Protein AF-A0A0N1LKU2-F1 (afdb_monomer_lite)

pLDDT: mean 70.49, std 21.86, range [31.08, 98.19]

Foldseek 3Di:
DDDDDDDDDDDDPDPDPPPDQPPVNVVVVVVLVVVLVVLVVVLVVLVVVLVVLVVVVVVVVVVVVVPPPVVVVVVPDDPPVVVNVVSVVVSVVSVVVSVLSVLLSVLSVLLSVLVVVVVVLVVVVVVLVVVLVVCVPDDPVVVVVSVVVVVVSVVVVVVSVVVNVVSVVVNVVSVVVVVVVVVVVVVVVVVVVVVVVVVVVVVVVVVVVVVVVVVVVVVVVVVVVVVVVVVVVVVVVVVVVVVVVVVVVVVVVVVVVVVVVVVVVVVVVVVVVVVVVVVVVVVVVVVVVVVVVVVVVVVVVVVVVVVVVVVVVVVVVVVCVVVVVVVVVVVVVVVPPD

Secondary structure (DSSP, 8-state):
----------------------HHHHHHHHHHHHHHHHHHHHHHHHHHHHHHHHHHHHHHHHHHHTS-HHHHTTS--STTHHHHHHHHHHHHHHHHHHHHHHHHHHHHHHHHHHHHHHHHHHHHHHHHHHHHH-GGG--HHHHHHHHHHHHHHHHHHHHHHHHHHHHHHHHHHHHHHHHHHHHHHHHHHHHHHHHHHHHHHHHHHHHHHHHHHHHHHHHHHHHHHHHHHHHHHHHHHHHHHHHHHHHHHHHHHHHHHHHHHHHHHHHHHHHHHHHHHHHHHHHHHHHHHHHHHHHHHHHHHHHHHHHHHHHHHHHHHHHHHHHHHHHHHHHHHHTS--

Sequence (338 aa):
MSMHAKPAGLPVLLPRANGILTAVDQKQIRDFADELEEAVRAIEQAARTSSDVYAEAESLADALDNRSWWSQMTAGLSGGTDKELAIMVKGLGASQGVILKVVRLILKVMTQKNRVLQGFNEALVNKIAMVAADTRTLDDNQKAVVRNFLAQLQQQVFDQIQQQDMVDSHELRLIDHEAWREEKQSHDDLVSTQLVTLDEGRQQVIGQLKALNNHMQALADQLDHLAQRQTTYAERNAELEQQSRAAMDRLDEIDRRNRALIDRAEEAEAGLNKCASQISDLEHTHVEQKALIFGLEKRLAVIENIDKSNRRMHVMLFRYAPGWLAILLVFAAFYLSL

Radius of gyration: 85.39 Å; chains: 1; bounding box: 162×87×250 Å

Structu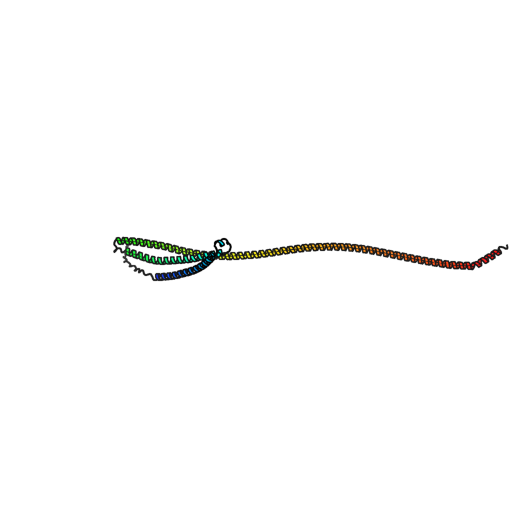re (mmCIF, N/CA/C/O backbone):
data_AF-A0A0N1LKU2-F1
#
_entry.id   AF-A0A0N1LKU2-F1
#
loop_
_atom_site.group_PDB
_atom_site.id
_atom_site.type_symbol
_atom_site.label_atom_id
_atom_site.label_alt_id
_atom_site.label_comp_id
_atom_site.label_asym_id
_atom_site.label_entity_id
_atom_site.label_seq_id
_atom_site.pdbx_PDB_ins_code
_atom_site.Cartn_x
_atom_site.Cartn_y
_atom_site.Cartn_z
_atom_site.occupancy
_atom_site.B_iso_or_equiv
_atom_site.auth_seq_id
_atom_site.auth_comp_id
_atom_site.auth_asym_id
_atom_site.auth_atom_id
_atom_site.pdbx_PDB_model_num
ATOM 1 N N . MET A 1 1 ? -59.030 -57.059 79.075 1.00 36.28 1 MET A N 1
ATOM 2 C CA . MET A 1 1 ? -57.583 -57.381 79.068 1.00 36.28 1 MET A CA 1
ATOM 3 C C . MET A 1 1 ? -56.934 -56.358 78.146 1.00 36.28 1 MET A C 1
ATOM 5 O O . MET A 1 1 ? -57.370 -56.297 77.013 1.00 36.28 1 MET A O 1
ATOM 9 N N . SER A 1 2 ? -56.046 -55.437 78.509 1.00 39.34 2 SER A N 1
ATOM 10 C CA . SER A 1 2 ? -55.213 -55.161 79.688 1.00 39.34 2 SER A CA 1
ATOM 11 C C . SER A 1 2 ? -55.196 -53.624 79.841 1.00 39.34 2 SER A C 1
ATOM 13 O O . SER A 1 2 ? -55.001 -52.931 78.851 1.00 39.34 2 SER A O 1
ATOM 15 N N . MET A 1 3 ? -55.718 -53.036 80.920 1.00 41.88 3 MET A N 1
ATOM 16 C CA . MET A 1 3 ? -54.962 -52.481 82.061 1.00 41.88 3 MET A CA 1
ATOM 17 C C . MET A 1 3 ? -53.579 -51.885 81.736 1.00 41.88 3 MET A C 1
ATOM 19 O O . MET A 1 3 ? -52.649 -52.641 81.475 1.00 41.88 3 MET A O 1
ATOM 23 N N . HIS A 1 4 ? -53.464 -50.550 81.825 1.00 41.41 4 HIS A N 1
ATOM 24 C CA . HIS A 1 4 ? -52.456 -49.788 82.596 1.00 41.41 4 HIS A CA 1
ATOM 25 C C . HIS A 1 4 ? -52.674 -48.278 82.353 1.00 41.41 4 HIS A C 1
ATOM 27 O O . HIS A 1 4 ? -52.644 -47.810 81.225 1.00 41.41 4 HIS A O 1
ATOM 33 N N . ALA A 1 5 ? -53.208 -47.538 83.326 1.00 39.41 5 ALA A N 1
ATOM 34 C CA . ALA A 1 5 ? -52.510 -46.896 84.449 1.00 39.41 5 ALA A CA 1
ATOM 35 C C . ALA A 1 5 ? -51.858 -45.551 84.064 1.00 39.41 5 ALA A C 1
ATOM 37 O O . ALA A 1 5 ? -50.814 -45.477 83.428 1.00 39.41 5 ALA A O 1
ATOM 38 N N . LYS A 1 6 ? -52.531 -44.488 84.515 1.00 44.38 6 LYS A N 1
ATOM 39 C CA . LYS A 1 6 ? -52.080 -43.094 84.608 1.00 44.38 6 LYS A CA 1
ATOM 40 C C . LYS A 1 6 ? -50.792 -43.011 85.446 1.00 44.38 6 LYS A C 1
ATOM 42 O O . LYS A 1 6 ? -50.685 -43.743 86.431 1.00 44.38 6 LYS A O 1
ATOM 47 N N . PRO A 1 7 ? -49.933 -42.012 85.197 1.00 47.19 7 PRO A N 1
ATOM 48 C CA . PRO A 1 7 ? -49.448 -41.241 86.333 1.00 47.19 7 PRO A CA 1
ATOM 49 C C . PRO A 1 7 ? -49.688 -39.744 86.139 1.00 47.19 7 PRO A C 1
ATOM 51 O O . PRO A 1 7 ? -49.519 -39.175 85.063 1.00 47.19 7 PRO A O 1
ATOM 54 N N . ALA A 1 8 ? -50.131 -39.121 87.227 1.00 48.69 8 ALA A N 1
ATOM 55 C CA . ALA A 1 8 ? -50.229 -37.685 87.382 1.00 48.69 8 ALA A CA 1
ATOM 56 C C . ALA A 1 8 ? -48.815 -37.085 87.435 1.00 48.69 8 ALA A C 1
ATOM 58 O O . ALA A 1 8 ? -48.077 -37.322 88.389 1.00 48.69 8 ALA A O 1
ATOM 59 N N . GLY A 1 9 ? -48.448 -36.321 86.407 1.00 37.09 9 GLY A N 1
ATOM 60 C CA . GLY A 1 9 ? -47.296 -35.426 86.435 1.00 37.09 9 GLY A CA 1
ATOM 61 C C . GLY A 1 9 ? -47.722 -34.069 86.985 1.00 37.09 9 GLY A C 1
ATOM 62 O O . GLY A 1 9 ? -48.592 -33.412 86.418 1.00 37.09 9 GLY A O 1
ATOM 63 N N . LEU A 1 10 ? -47.130 -33.685 88.114 1.00 40.16 10 LEU A N 1
ATOM 64 C CA . LEU A 1 10 ? -47.140 -32.332 88.673 1.00 40.16 10 LEU A CA 1
ATOM 65 C C . LEU A 1 10 ? -46.700 -31.292 87.620 1.00 40.16 10 LEU A C 1
ATOM 67 O O . LEU A 1 10 ? -45.948 -31.638 86.706 1.00 40.16 10 LEU A O 1
ATOM 71 N N . PRO A 1 11 ? -47.116 -30.018 87.745 1.00 40.72 11 PRO A N 1
ATOM 72 C CA . PRO A 1 11 ? -46.684 -28.975 86.827 1.00 40.72 11 PRO A CA 1
ATOM 73 C C . PRO A 1 11 ? -45.170 -28.784 86.953 1.00 40.72 11 PRO A C 1
ATOM 75 O O . PRO A 1 11 ? -44.660 -28.379 87.998 1.00 40.72 11 PRO A O 1
ATOM 78 N N . VAL A 1 12 ? -44.449 -29.082 85.872 1.00 39.41 12 VAL A N 1
ATOM 79 C CA . VAL A 1 12 ? -43.067 -28.641 85.692 1.00 39.41 12 VAL A CA 1
ATOM 80 C C . VAL A 1 12 ? -43.109 -27.118 85.650 1.00 39.41 12 VAL A C 1
ATOM 82 O O . VAL A 1 12 ? -43.610 -26.525 84.696 1.00 39.41 12 VAL A O 1
ATOM 85 N N . LEU A 1 13 ? -42.631 -26.484 86.720 1.00 36.12 13 LEU A N 1
ATOM 86 C CA . LEU A 1 13 ? -42.317 -25.063 86.732 1.00 36.12 13 LEU A CA 1
ATOM 87 C C . LEU A 1 13 ? -41.261 -24.829 85.651 1.00 36.12 13 LEU A C 1
ATOM 89 O O . LEU A 1 13 ? -40.092 -25.172 85.825 1.00 36.12 13 LEU A O 1
ATOM 93 N N . LEU A 1 14 ? -41.701 -24.294 84.512 1.00 38.19 14 LEU A N 1
ATOM 94 C CA . LEU A 1 14 ? -40.804 -23.821 83.471 1.00 38.19 14 LEU A CA 1
ATOM 95 C C . LEU A 1 14 ? -39.852 -22.774 84.071 1.00 38.19 14 LEU A C 1
ATOM 97 O O . LEU A 1 14 ? -40.273 -21.968 84.911 1.00 38.19 14 LEU A O 1
ATOM 101 N N . PRO A 1 15 ? -38.574 -22.771 83.658 1.00 38.78 15 PRO A N 1
ATOM 102 C CA . PRO A 1 15 ? -37.606 -21.799 84.126 1.00 38.78 15 PRO A CA 1
ATOM 103 C C . PRO A 1 15 ? -38.119 -20.392 83.845 1.00 38.78 15 PRO A C 1
ATOM 105 O O . PRO A 1 15 ? -38.546 -20.071 82.738 1.00 38.78 15 PRO A O 1
ATOM 108 N N . ARG A 1 16 ? -38.058 -19.552 84.875 1.00 37.00 16 ARG A N 1
ATOM 109 C CA . ARG A 1 16 ? -38.285 -18.112 84.819 1.00 37.00 16 ARG A CA 1
ATOM 110 C C . ARG A 1 16 ? -37.407 -17.528 83.706 1.00 37.00 16 ARG A C 1
ATOM 112 O O . ARG A 1 16 ? -36.208 -17.345 83.906 1.00 37.00 16 ARG A O 1
ATOM 119 N N . ALA A 1 17 ? -37.992 -17.270 82.538 1.00 38.72 17 ALA A N 1
ATOM 120 C CA . ALA A 1 17 ? -37.340 -16.559 81.448 1.00 38.72 17 ALA A CA 1
ATOM 121 C C . ALA A 1 17 ? -37.147 -15.101 81.887 1.00 38.72 17 ALA A C 1
ATOM 123 O O . ALA A 1 17 ? -37.988 -14.230 81.670 1.00 38.72 17 ALA A O 1
ATOM 124 N N . ASN A 1 18 ? -36.055 -14.853 82.606 1.00 37.78 18 ASN A N 1
ATOM 125 C CA . ASN A 1 18 ? -35.548 -13.512 82.817 1.00 37.78 18 ASN A CA 1
ATOM 126 C C . ASN A 1 18 ? -35.116 -12.996 81.442 1.00 37.78 18 ASN A C 1
ATOM 128 O O . ASN A 1 18 ? -34.144 -13.492 80.881 1.00 37.78 18 ASN A O 1
ATOM 132 N N . GLY A 1 19 ? -35.866 -12.034 80.901 1.00 41.53 19 GLY A N 1
ATOM 133 C CA . GLY A 1 19 ? -35.542 -11.298 79.679 1.00 41.53 19 GLY A CA 1
ATOM 134 C C . GLY A 1 19 ? -34.304 -10.425 79.864 1.00 41.53 19 GLY A C 1
ATOM 135 O O . GLY A 1 19 ? -34.398 -9.204 79.936 1.00 41.53 19 GLY A O 1
ATOM 136 N N . ILE A 1 20 ? -33.149 -11.066 79.993 1.00 41.53 20 ILE A N 1
ATOM 137 C CA . ILE A 1 20 ? -31.837 -10.439 79.950 1.00 41.53 20 ILE A CA 1
ATOM 138 C C . ILE A 1 20 ? -31.276 -10.833 78.590 1.00 41.53 20 ILE A C 1
ATOM 140 O O . ILE A 1 20 ? -31.095 -12.025 78.343 1.00 41.53 20 ILE A O 1
ATOM 144 N N . LEU A 1 21 ? -31.065 -9.838 77.718 1.00 44.88 21 LEU A N 1
ATOM 145 C CA . LEU A 1 21 ? -30.295 -9.963 76.475 1.00 44.88 21 LEU A CA 1
ATOM 146 C C . LEU A 1 21 ? -29.140 -10.932 76.714 1.00 44.88 21 LEU A C 1
ATOM 148 O O . LEU A 1 21 ? -28.320 -10.714 77.611 1.00 44.88 21 LEU A O 1
ATOM 152 N N . THR A 1 22 ? -29.123 -12.039 75.982 1.00 53.31 22 THR A N 1
ATOM 153 C CA . THR A 1 22 ? -28.108 -13.062 76.203 1.00 53.31 22 THR A CA 1
ATOM 154 C C . THR A 1 22 ? -26.736 -12.477 75.853 1.00 53.31 22 THR A C 1
ATOM 156 O O . THR A 1 22 ? -26.625 -11.544 75.057 1.00 53.31 22 THR A O 1
ATOM 159 N N . ALA A 1 23 ? -25.651 -13.008 76.424 1.00 54.06 23 ALA A N 1
ATOM 160 C CA . ALA A 1 23 ? -24.295 -12.565 76.067 1.00 54.06 23 ALA A CA 1
ATOM 161 C C . ALA A 1 23 ? -24.006 -12.700 74.551 1.00 54.06 23 ALA A C 1
ATOM 163 O O . ALA A 1 23 ? -23.135 -12.015 74.017 1.00 54.06 23 ALA A O 1
ATOM 164 N N . VAL A 1 24 ? -24.768 -13.558 73.859 1.00 54.44 24 VAL A N 1
ATOM 165 C CA . VAL A 1 24 ? -24.770 -13.717 72.400 1.00 54.44 24 VAL A CA 1
ATOM 166 C C . VAL A 1 24 ? -25.388 -12.497 71.707 1.00 54.44 24 VAL A C 1
ATOM 168 O O . VAL A 1 24 ? -24.791 -11.985 70.763 1.00 54.44 24 VAL A O 1
ATOM 171 N N . ASP A 1 25 ? -26.504 -11.967 72.216 1.00 50.38 25 ASP A N 1
ATOM 172 C CA . ASP A 1 25 ? -27.163 -10.770 71.669 1.00 50.38 25 ASP A CA 1
ATOM 173 C C . ASP A 1 25 ? -26.296 -9.515 71.849 1.00 50.38 25 ASP A C 1
ATOM 175 O O . ASP A 1 25 ? -26.181 -8.695 70.943 1.00 50.38 25 ASP A O 1
ATOM 179 N N . GLN A 1 26 ? -25.609 -9.377 72.990 1.00 53.19 26 GLN A N 1
ATOM 180 C CA . GLN A 1 26 ? -24.678 -8.261 73.214 1.00 53.19 26 GLN A CA 1
ATOM 181 C C . GLN A 1 26 ? -23.472 -8.285 72.272 1.00 53.19 26 GLN A C 1
ATOM 183 O O . GLN A 1 26 ? -22.997 -7.225 71.861 1.00 53.19 26 GLN A O 1
ATOM 188 N N . LYS A 1 27 ? -22.972 -9.478 71.933 1.00 59.03 27 LYS A N 1
ATOM 189 C CA . LYS A 1 27 ? -21.881 -9.629 70.969 1.00 59.03 27 LYS A CA 1
ATOM 190 C C . LYS A 1 27 ? -22.347 -9.273 69.557 1.00 59.03 27 LYS A C 1
ATOM 192 O O . LYS A 1 27 ? -21.693 -8.482 68.898 1.00 59.03 27 LYS A O 1
ATOM 197 N N . GLN A 1 28 ? -23.519 -9.752 69.146 1.00 53.25 28 GLN A N 1
ATOM 198 C CA . GLN A 1 28 ? -24.086 -9.447 67.828 1.00 53.25 28 GLN A CA 1
ATOM 199 C C . GLN A 1 28 ? -24.439 -7.964 67.648 1.00 53.25 28 GLN A C 1
ATOM 201 O O . GLN A 1 28 ? -24.278 -7.432 66.556 1.00 53.25 28 GLN A O 1
ATOM 206 N N . ILE A 1 29 ? -24.871 -7.275 68.711 1.00 51.00 29 ILE A N 1
ATOM 207 C CA . ILE A 1 29 ? -25.096 -5.820 68.678 1.00 51.00 29 ILE A CA 1
ATOM 208 C C . ILE A 1 29 ? -23.776 -5.056 68.500 1.00 51.00 29 ILE A C 1
ATOM 210 O O . ILE A 1 29 ? -23.763 -4.041 67.807 1.00 51.00 29 ILE A O 1
ATOM 214 N N . ARG A 1 30 ? -22.668 -5.529 69.093 1.00 58.53 30 ARG A N 1
ATOM 215 C CA . ARG A 1 30 ? -21.334 -4.953 68.847 1.00 58.53 30 ARG A CA 1
ATOM 216 C C . ARG A 1 30 ? -20.851 -5.220 67.432 1.00 58.53 30 ARG A C 1
ATOM 218 O O . ARG A 1 30 ? -20.487 -4.268 66.763 1.00 58.53 30 ARG A O 1
ATOM 225 N N . ASP A 1 31 ? -20.930 -6.466 66.975 1.00 60.12 31 ASP A N 1
ATOM 226 C CA . ASP A 1 31 ? -20.514 -6.842 65.620 1.00 60.12 31 ASP A CA 1
ATOM 227 C C . ASP A 1 31 ? -21.306 -6.028 64.571 1.00 60.12 31 ASP A C 1
ATOM 229 O O . ASP A 1 31 ? -20.747 -5.523 63.603 1.00 60.12 31 ASP A O 1
ATOM 233 N N . PHE A 1 32 ? -22.601 -5.795 64.815 1.00 53.00 32 PHE A N 1
ATOM 234 C CA . PHE A 1 32 ? -23.421 -4.904 63.995 1.00 53.00 32 PHE A CA 1
ATOM 235 C C . PHE A 1 32 ? -23.001 -3.430 64.082 1.00 53.00 32 PHE A C 1
ATOM 237 O O . PHE A 1 32 ? -23.001 -2.746 63.063 1.00 53.00 32 PHE A O 1
ATOM 244 N N . ALA A 1 33 ? -22.676 -2.917 65.272 1.00 50.59 33 ALA A N 1
ATOM 245 C CA . ALA A 1 33 ? -22.211 -1.540 65.436 1.00 50.59 33 ALA A CA 1
ATOM 246 C C . ALA A 1 33 ? -20.878 -1.303 64.708 1.00 50.59 33 ALA A C 1
ATOM 248 O O . ALA A 1 33 ? -20.720 -0.265 64.067 1.00 50.59 33 ALA A O 1
ATOM 249 N N . ASP A 1 34 ? -19.981 -2.289 64.740 1.00 57.66 34 ASP A N 1
ATOM 250 C CA . ASP A 1 34 ? -18.701 -2.262 64.034 1.00 57.66 34 ASP A CA 1
ATOM 251 C C . ASP A 1 34 ? -18.917 -2.311 62.506 1.00 57.66 34 ASP A C 1
ATOM 253 O O . ASP A 1 34 ? -18.373 -1.477 61.779 1.00 57.66 34 ASP A O 1
ATOM 257 N N . GLU A 1 35 ? -19.795 -3.196 62.009 1.00 52.62 35 GLU A N 1
ATOM 258 C CA . GLU A 1 35 ? -20.200 -3.228 60.590 1.00 52.62 35 GLU A CA 1
ATOM 259 C C . GLU A 1 35 ? -20.876 -1.921 60.140 1.00 52.62 35 GLU A C 1
ATOM 261 O O . GLU A 1 35 ? -20.711 -1.487 58.996 1.00 52.62 35 GLU A O 1
ATOM 266 N N . LEU A 1 36 ? -21.656 -1.285 61.020 1.00 49.91 36 LEU A N 1
ATOM 267 C CA . LEU A 1 36 ? -22.321 -0.018 60.737 1.00 49.91 36 LEU A CA 1
ATOM 268 C C . LEU A 1 36 ? -21.309 1.123 60.638 1.00 49.91 36 LEU A C 1
ATOM 270 O O . LEU A 1 36 ? -21.404 1.945 59.730 1.00 49.91 36 LEU A O 1
ATOM 274 N N . GLU A 1 37 ? -20.340 1.173 61.551 1.00 54.97 37 GLU A N 1
ATOM 275 C CA . GLU A 1 37 ? -19.271 2.168 61.531 1.00 54.97 37 GLU A CA 1
ATOM 276 C C . GLU A 1 37 ? -18.395 2.010 60.280 1.00 54.97 37 GLU A C 1
ATOM 278 O O . GLU A 1 37 ? -18.056 3.000 59.628 1.00 54.97 37 GLU A O 1
ATOM 283 N N . GLU A 1 38 ? -18.095 0.772 59.882 1.00 59.66 38 GLU A N 1
ATOM 284 C CA . GLU A 1 38 ? -17.365 0.473 58.650 1.00 59.66 38 GLU A CA 1
ATOM 285 C C . GLU A 1 38 ? -18.164 0.862 57.398 1.00 59.66 38 GLU A C 1
ATOM 287 O O . GLU A 1 38 ? -17.633 1.518 56.498 1.00 59.66 38 GLU A O 1
ATOM 292 N N . ALA A 1 39 ? -19.461 0.555 57.355 1.00 50.59 39 ALA A N 1
ATOM 293 C CA . ALA A 1 39 ? -20.328 0.949 56.252 1.00 50.59 39 ALA A CA 1
ATOM 294 C C . ALA A 1 39 ? -20.521 2.473 56.169 1.00 50.59 39 ALA A C 1
ATOM 296 O O . ALA A 1 39 ? -20.519 3.025 55.069 1.00 50.59 39 ALA A O 1
ATOM 297 N N . VAL A 1 40 ? -20.630 3.173 57.304 1.00 51.06 40 VAL A N 1
ATOM 298 C CA . VAL A 1 40 ? -20.680 4.643 57.359 1.00 51.06 40 VAL A CA 1
ATOM 299 C C . VAL A 1 40 ? -19.361 5.246 56.881 1.00 51.06 40 VAL A C 1
ATOM 301 O O . VAL A 1 40 ? -19.397 6.154 56.055 1.00 51.06 40 VAL A O 1
ATOM 304 N N . ARG A 1 41 ? -18.201 4.708 57.287 1.00 62.09 41 ARG A N 1
ATOM 305 C CA . ARG A 1 41 ? -16.894 5.132 56.747 1.00 62.09 41 ARG A CA 1
ATOM 306 C C . ARG A 1 41 ? -16.776 4.874 55.249 1.00 62.09 41 ARG A C 1
ATOM 308 O O . ARG A 1 41 ? -16.250 5.722 54.533 1.00 62.09 41 ARG A O 1
ATOM 315 N N . ALA A 1 42 ? -17.276 3.742 54.759 1.00 56.31 42 ALA A N 1
ATOM 316 C CA . ALA A 1 42 ? -17.280 3.419 53.336 1.00 56.31 42 ALA A CA 1
ATOM 317 C C . ALA A 1 42 ? -18.218 4.341 52.538 1.00 56.31 42 ALA A C 1
ATOM 319 O O . ALA A 1 42 ? -17.902 4.698 51.405 1.00 56.31 42 ALA A O 1
ATOM 320 N N . ILE A 1 43 ? -19.350 4.753 53.119 1.00 49.66 43 ILE A N 1
ATOM 321 C CA . ILE A 1 43 ? -20.254 5.759 52.545 1.00 49.66 43 ILE A CA 1
ATOM 322 C C . ILE A 1 43 ? -19.606 7.143 52.580 1.00 49.66 43 ILE A C 1
ATOM 324 O O . ILE A 1 43 ? -19.704 7.861 51.596 1.00 49.66 43 ILE A O 1
ATOM 328 N N . GLU A 1 44 ? -18.907 7.513 53.652 1.00 55.41 44 GLU A N 1
ATOM 329 C CA . GLU A 1 44 ? -18.203 8.793 53.764 1.00 55.41 44 GLU A CA 1
ATOM 330 C C . GLU A 1 44 ? -17.032 8.880 52.774 1.00 55.41 44 GLU A C 1
ATOM 332 O O . GLU A 1 44 ? -16.868 9.892 52.097 1.00 55.41 44 GLU A O 1
ATOM 337 N N . GLN A 1 45 ? -16.261 7.801 52.609 1.00 63.88 45 GLN A N 1
ATOM 338 C CA . GLN A 1 45 ? -15.238 7.696 51.565 1.00 63.88 45 GLN A CA 1
ATOM 339 C C . GLN A 1 45 ? -15.854 7.755 50.168 1.00 63.88 45 GLN A C 1
ATOM 341 O O . GLN A 1 45 ? -15.371 8.517 49.336 1.00 63.88 45 GLN A O 1
ATOM 346 N N . ALA A 1 46 ? -16.942 7.015 49.928 1.00 55.22 46 ALA A N 1
ATOM 347 C CA . ALA A 1 46 ? -17.635 7.028 48.645 1.00 55.22 46 ALA A CA 1
ATOM 348 C C . ALA A 1 46 ? -18.260 8.405 48.336 1.00 55.22 46 ALA A C 1
ATOM 350 O O . ALA A 1 46 ? -18.232 8.845 47.188 1.00 55.22 46 ALA A O 1
ATOM 351 N N . ALA A 1 47 ? -18.759 9.114 49.351 1.00 52.84 47 ALA A N 1
ATOM 352 C CA . ALA A 1 47 ? -19.295 10.467 49.252 1.00 52.84 47 ALA A CA 1
ATOM 353 C C . ALA A 1 47 ? -18.197 11.507 49.002 1.00 52.84 47 ALA A C 1
ATOM 355 O O . ALA A 1 47 ? -18.424 12.408 48.206 1.00 52.84 47 ALA A O 1
ATOM 356 N N . ARG A 1 48 ? -17.004 11.358 49.596 1.00 62.88 48 ARG A N 1
ATOM 357 C CA . ARG A 1 48 ? -15.830 12.195 49.285 1.00 62.88 48 ARG A CA 1
ATOM 358 C C . ARG A 1 48 ? -15.346 11.974 47.852 1.00 62.88 48 ARG A C 1
ATOM 360 O O . ARG A 1 48 ? -15.209 12.931 47.106 1.00 62.88 48 ARG A O 1
ATOM 367 N N . THR A 1 49 ? -15.222 10.721 47.404 1.00 60.66 49 THR A N 1
ATOM 368 C CA . THR A 1 49 ? -14.924 10.443 45.986 1.00 60.66 49 THR A CA 1
ATOM 369 C C . THR A 1 49 ? -16.028 10.934 45.052 1.00 60.66 49 THR A C 1
ATOM 371 O O . THR A 1 49 ? -15.741 11.360 43.941 1.00 60.66 49 THR A O 1
ATOM 374 N N . SER A 1 50 ? -17.292 10.912 45.485 1.00 53.66 50 SER A N 1
ATOM 375 C CA . SER A 1 50 ? -18.395 11.479 44.711 1.00 53.66 50 SER A CA 1
ATOM 376 C C . SER A 1 50 ? -18.352 13.007 44.702 1.00 53.66 50 SER A C 1
ATOM 378 O O . SER A 1 50 ? -18.651 13.576 43.663 1.00 53.66 50 SER A O 1
ATOM 380 N N . SER A 1 51 ? -17.983 13.679 45.801 1.00 55.06 51 SER A N 1
ATOM 381 C CA . SER A 1 51 ? -17.847 15.141 45.851 1.00 55.06 51 SER A CA 1
ATOM 382 C C . SER A 1 51 ? -16.668 15.628 45.027 1.00 55.06 51 SER A C 1
ATOM 384 O O . SER A 1 51 ? -16.783 16.664 44.391 1.00 55.06 51 SER A O 1
ATOM 386 N N . ASP A 1 52 ? -15.575 14.868 44.981 1.00 61.16 52 ASP A N 1
ATOM 387 C CA . ASP A 1 52 ? -14.436 15.158 44.108 1.00 61.16 52 ASP A CA 1
ATOM 388 C C . ASP A 1 52 ? -14.849 15.036 42.631 1.00 61.16 52 ASP A C 1
ATOM 390 O O . ASP A 1 52 ? -14.536 15.911 41.828 1.00 61.16 52 ASP A O 1
ATOM 394 N N . VAL A 1 53 ? -15.655 14.021 42.287 1.00 52.91 53 VAL A N 1
ATOM 395 C CA . VAL A 1 53 ? -16.256 13.863 40.947 1.00 52.91 53 VAL A CA 1
ATOM 396 C C . VAL A 1 53 ? -17.294 14.955 40.646 1.00 52.91 53 VAL A C 1
ATOM 398 O O . VAL A 1 53 ? -17.392 15.394 39.503 1.00 52.91 53 VAL A O 1
ATOM 401 N N . TYR A 1 54 ? -18.051 15.431 41.641 1.00 50.56 54 TYR A N 1
ATOM 402 C CA . TYR A 1 54 ? -18.975 16.560 41.485 1.00 50.56 54 TYR A CA 1
ATOM 403 C C . TYR A 1 54 ? -18.243 17.896 41.353 1.00 50.56 54 TYR A C 1
ATOM 405 O O . TYR A 1 54 ? -18.673 18.699 40.543 1.00 50.56 54 TYR A O 1
ATOM 413 N N . ALA A 1 55 ? -17.135 18.123 42.059 1.00 56.78 55 ALA A N 1
ATOM 414 C CA . ALA A 1 55 ? -16.297 19.311 41.897 1.00 56.78 55 ALA A CA 1
ATOM 415 C C . ALA A 1 55 ? -15.609 19.321 40.522 1.00 56.78 55 ALA A C 1
ATOM 417 O O . ALA A 1 55 ? -15.501 20.362 39.877 1.00 56.78 55 ALA A O 1
ATOM 418 N N . GLU A 1 56 ? -15.204 18.149 40.028 1.00 52.34 56 GLU A N 1
ATOM 419 C CA . GLU A 1 56 ? -14.690 17.979 38.669 1.00 52.34 56 GLU A CA 1
ATOM 420 C C . GLU A 1 56 ? -15.802 18.223 37.626 1.00 52.34 56 GLU A C 1
ATOM 422 O O . GLU A 1 56 ? -15.584 18.944 36.652 1.00 52.34 56 GLU A O 1
ATOM 427 N N . ALA A 1 57 ? -17.025 17.738 37.872 1.00 44.97 57 ALA A N 1
ATOM 428 C CA . ALA A 1 57 ? -18.199 17.988 37.032 1.00 44.97 57 ALA A CA 1
ATOM 429 C C . ALA A 1 57 ? -18.715 19.438 37.095 1.00 44.97 57 ALA A C 1
ATOM 431 O O . ALA A 1 57 ? -19.186 19.939 36.083 1.00 44.97 57 ALA A O 1
ATOM 432 N N . GLU A 1 58 ? -18.606 20.120 38.236 1.00 46.22 58 GLU A N 1
ATOM 433 C CA . GLU A 1 58 ? -18.964 21.530 38.438 1.00 46.22 58 GLU A CA 1
ATOM 434 C C . GLU A 1 58 ? -17.924 22.438 37.775 1.00 46.22 58 GLU A C 1
ATOM 436 O O . GLU A 1 58 ? -18.294 23.369 37.073 1.00 46.22 58 GLU A O 1
ATOM 441 N N . SER A 1 59 ? -16.633 22.088 37.837 1.00 52.72 59 SER A N 1
ATOM 442 C CA . SER A 1 59 ? -15.589 22.776 37.063 1.00 52.72 59 SER A CA 1
ATOM 443 C C . SER A 1 59 ? -15.766 22.613 35.545 1.00 52.72 59 SER A C 1
ATOM 445 O O . SER A 1 59 ? -15.462 23.528 34.777 1.00 52.72 59 SER A O 1
ATOM 447 N N . LEU A 1 60 ? -16.306 21.470 35.102 1.00 45.72 60 LEU A N 1
ATOM 448 C CA . LEU A 1 60 ? -16.719 21.250 33.715 1.00 45.72 60 LEU A CA 1
ATOM 449 C C . LEU A 1 60 ? -18.023 21.984 33.382 1.00 45.72 60 LEU A C 1
ATOM 451 O O . LEU A 1 60 ? -18.140 22.515 32.283 1.00 45.72 60 LEU A O 1
ATOM 455 N N . ALA A 1 61 ? -18.979 22.043 34.311 1.00 41.69 61 ALA A N 1
ATOM 456 C CA . ALA A 1 61 ? -20.233 22.770 34.155 1.00 41.69 61 ALA A CA 1
ATOM 457 C C . ALA A 1 61 ? -19.990 24.281 34.061 1.00 41.69 61 ALA A C 1
ATOM 459 O O . ALA A 1 61 ? -20.543 24.900 33.167 1.00 41.69 61 ALA A O 1
ATOM 460 N N . ASP A 1 62 ? -19.090 24.855 34.861 1.00 46.91 62 ASP A N 1
ATOM 461 C CA . ASP A 1 62 ? -18.659 26.258 34.776 1.00 46.91 62 ASP A CA 1
ATOM 462 C C . ASP A 1 62 ? -17.873 26.551 33.483 1.00 46.91 62 ASP A C 1
ATOM 464 O O . ASP A 1 62 ? -17.946 27.649 32.913 1.00 46.91 62 ASP A O 1
ATOM 468 N N . ALA A 1 63 ? -17.127 25.564 32.972 1.00 47.84 63 ALA A N 1
ATOM 469 C CA . ALA A 1 63 ? -16.473 25.646 31.665 1.00 47.84 63 ALA A CA 1
ATOM 470 C C . ALA A 1 63 ? -17.472 25.533 30.491 1.00 47.84 63 ALA A C 1
ATOM 472 O O . ALA A 1 63 ? -17.230 26.104 29.422 1.00 47.84 63 ALA A O 1
ATOM 473 N N . LEU A 1 64 ? -18.593 24.831 30.695 1.00 40.41 64 LEU A N 1
ATOM 474 C CA . LEU A 1 64 ? -19.715 24.696 29.761 1.00 40.41 64 LEU A CA 1
ATOM 475 C C . LEU A 1 64 ? -20.671 25.900 29.822 1.00 40.41 64 LEU A C 1
ATOM 477 O O . LEU A 1 64 ? -21.136 26.342 28.779 1.00 40.41 64 LEU A O 1
ATOM 481 N N . ASP A 1 65 ? -20.906 26.493 30.991 1.00 40.59 65 ASP A N 1
ATOM 482 C CA . ASP A 1 65 ? -21.790 27.653 31.182 1.00 40.59 65 ASP A CA 1
ATOM 483 C C . ASP A 1 65 ? -21.165 28.932 30.590 1.00 40.59 65 ASP A C 1
ATOM 485 O O . ASP A 1 65 ? -21.844 29.775 30.002 1.00 40.59 65 ASP A O 1
ATOM 489 N N . ASN A 1 66 ? -19.828 29.007 30.574 1.00 46.22 66 ASN A N 1
ATOM 490 C CA . ASN A 1 66 ? -19.074 30.015 29.818 1.00 46.22 66 ASN A CA 1
ATOM 491 C C . ASN A 1 66 ? -19.082 29.806 28.288 1.00 46.22 66 ASN A C 1
ATOM 493 O O . ASN A 1 66 ? -18.481 30.594 27.548 1.00 46.22 66 ASN A O 1
ATOM 497 N N . ARG A 1 67 ? -19.757 28.772 27.771 1.00 44.53 67 ARG A N 1
ATOM 498 C CA . ARG A 1 67 ? -19.904 28.515 26.333 1.00 44.53 67 ARG A CA 1
ATOM 499 C C . ARG A 1 67 ? -21.362 28.260 25.984 1.00 44.53 67 ARG A C 1
ATOM 501 O O . ARG A 1 67 ? -21.870 27.160 26.126 1.00 44.53 67 ARG A O 1
ATOM 508 N N . SER A 1 68 ? -22.005 29.290 25.427 1.00 40.31 68 SER A N 1
ATOM 509 C CA . SER A 1 68 ? -23.390 29.256 24.943 1.00 40.31 68 SER A CA 1
ATOM 510 C C . SER A 1 68 ? -23.733 27.923 24.252 1.00 40.31 68 SER A C 1
ATOM 512 O O . SER A 1 68 ? -23.276 27.651 23.135 1.00 40.31 68 SER A O 1
ATOM 514 N N . TRP A 1 69 ? -24.541 27.120 24.956 1.00 39.81 69 TRP A N 1
ATOM 515 C CA . TRP A 1 69 ? -25.055 25.782 24.621 1.00 39.81 69 TRP A CA 1
ATOM 516 C C . TRP A 1 69 ? -25.579 25.664 23.179 1.00 39.81 69 TRP A C 1
ATOM 518 O O . TRP A 1 69 ? -25.389 24.651 22.502 1.00 39.81 69 TRP A O 1
ATOM 528 N N . TRP A 1 70 ? -26.143 26.749 22.647 1.00 41.56 70 TRP A N 1
ATOM 529 C CA . TRP A 1 70 ? -26.648 26.810 21.277 1.00 41.56 70 TRP A CA 1
ATOM 530 C C . TRP A 1 70 ? -25.553 26.884 20.199 1.00 41.56 70 TRP A C 1
ATOM 532 O O . TRP A 1 70 ? -25.784 26.453 19.069 1.00 41.56 70 TRP A O 1
ATOM 542 N N . SER A 1 71 ? -24.347 27.368 20.522 1.00 42.59 71 SER A N 1
ATOM 543 C CA . SER A 1 71 ? -23.239 27.426 19.553 1.00 42.59 71 SER A CA 1
ATOM 544 C C . SER A 1 71 ? -22.523 26.079 19.371 1.00 42.59 71 SER A C 1
ATOM 546 O O . SER A 1 71 ? -21.866 25.873 18.356 1.00 42.59 71 SER A O 1
ATOM 548 N N . GLN A 1 72 ? -22.703 25.126 20.298 1.00 43.34 72 GLN A N 1
ATOM 549 C CA . GLN A 1 72 ? -22.103 23.787 20.215 1.00 43.34 72 GLN A CA 1
ATOM 550 C C . GLN A 1 72 ? -23.013 22.721 19.597 1.00 43.34 72 GLN A C 1
ATOM 552 O O . GLN A 1 72 ? -22.498 21.819 18.941 1.00 43.34 72 GLN A O 1
ATOM 557 N N . MET A 1 73 ? -24.345 22.838 19.682 1.00 37.56 73 MET A N 1
ATOM 558 C CA . MET A 1 73 ? -25.229 21.911 18.948 1.00 37.56 73 MET A CA 1
ATOM 559 C C . MET A 1 73 ? -25.096 22.037 17.420 1.00 37.56 73 MET A C 1
ATOM 561 O O . MET A 1 73 ? -25.415 21.097 16.697 1.00 37.56 73 MET A O 1
ATOM 565 N N . THR A 1 74 ? -24.586 23.166 16.917 1.00 39.72 74 THR A N 1
ATOM 566 C CA . THR A 1 74 ? -24.278 23.360 15.487 1.00 39.72 74 THR A CA 1
ATOM 567 C C . THR A 1 74 ? -22.819 23.057 15.129 1.00 39.72 74 THR A C 1
ATOM 569 O O . THR A 1 74 ? -22.492 22.958 13.950 1.00 39.72 74 THR A O 1
ATOM 572 N N . ALA A 1 75 ? -21.960 22.814 16.125 1.00 37.28 75 ALA A N 1
ATOM 573 C CA . ALA A 1 75 ? -20.576 22.367 15.960 1.00 37.28 75 ALA A CA 1
ATOM 574 C C . ALA A 1 75 ? -20.436 20.844 16.168 1.00 37.28 75 ALA A C 1
ATOM 576 O O . ALA A 1 75 ? -19.429 20.354 16.684 1.00 37.28 75 ALA A O 1
ATOM 577 N N . GLY A 1 76 ? -21.466 20.085 15.780 1.00 31.08 76 GLY A N 1
ATOM 578 C CA . GLY A 1 76 ? -21.431 18.629 15.763 1.00 31.08 76 GLY A CA 1
ATOM 579 C C . GLY A 1 76 ? -20.372 18.124 14.786 1.00 31.08 76 GLY A C 1
ATOM 580 O O . GLY A 1 76 ? -20.575 18.230 13.580 1.00 31.08 76 GLY A O 1
ATOM 581 N N . LEU A 1 77 ? -19.263 17.614 15.343 1.00 36.78 77 LEU A N 1
ATOM 582 C CA . LEU A 1 77 ? -18.294 16.625 14.819 1.00 36.78 77 LEU A CA 1
ATOM 583 C C . LEU A 1 77 ? -16.875 16.896 15.368 1.00 36.78 77 LEU A C 1
ATOM 585 O O . LEU A 1 77 ? -15.912 17.037 14.618 1.00 36.78 77 LEU A O 1
ATOM 589 N N . SER A 1 78 ? -16.707 16.949 16.692 1.00 39.50 78 SER A N 1
ATOM 590 C CA . SER A 1 78 ? -15.382 16.747 17.298 1.00 39.50 78 SER A CA 1
ATOM 591 C C . SER A 1 78 ? -15.532 15.916 18.573 1.00 39.50 78 SER A C 1
ATOM 593 O O . SER A 1 78 ? -16.434 16.172 19.366 1.00 39.50 78 SER A O 1
ATOM 595 N N . GLY A 1 79 ? -14.703 14.880 18.728 1.00 37.34 79 GLY A N 1
ATOM 596 C CA . GLY A 1 79 ? -14.823 13.797 19.720 1.00 37.34 79 GLY A CA 1
ATOM 597 C C . GLY A 1 79 ? -14.615 14.171 21.197 1.00 37.34 79 GLY A C 1
ATOM 598 O O . GLY A 1 79 ? -14.001 13.403 21.929 1.00 37.34 79 GLY A O 1
ATOM 599 N N . GLY A 1 80 ? -15.095 15.336 21.643 1.00 36.16 80 GLY A N 1
ATOM 600 C CA . GLY A 1 80 ? -15.172 15.723 23.059 1.00 36.16 80 GLY A CA 1
ATOM 601 C C . GLY A 1 80 ? -16.461 15.263 23.754 1.00 36.16 80 GLY A C 1
ATOM 602 O O . GLY A 1 80 ? -16.444 14.974 24.948 1.00 36.16 80 GLY A O 1
ATOM 603 N N . THR A 1 81 ? -17.552 15.098 23.001 1.00 38.19 81 THR A N 1
ATOM 604 C CA . THR A 1 81 ? -18.887 14.759 23.530 1.00 38.19 81 THR A CA 1
ATOM 605 C C . THR A 1 81 ? -18.964 13.379 24.185 1.00 38.19 81 THR A C 1
ATOM 607 O O . THR A 1 81 ? -19.657 13.218 25.185 1.00 38.19 81 THR A O 1
ATOM 610 N N . ASP A 1 82 ? -18.209 12.392 23.698 1.00 37.00 82 ASP A N 1
ATOM 611 C CA . ASP A 1 82 ? -18.224 11.034 24.265 1.00 37.00 82 ASP A CA 1
ATOM 612 C C . ASP A 1 82 ? -17.488 10.956 25.612 1.00 37.00 82 ASP A C 1
ATOM 614 O O . ASP A 1 82 ? -17.852 10.173 26.491 1.00 37.00 82 ASP A O 1
ATOM 618 N N . LYS A 1 83 ? -16.483 11.818 25.819 1.00 43.34 83 LYS A N 1
ATOM 619 C CA . LYS A 1 83 ? -15.733 11.908 27.078 1.00 43.34 83 LYS A CA 1
ATOM 620 C C . LYS A 1 83 ? -16.578 12.545 28.184 1.00 43.34 83 LYS A C 1
ATOM 622 O O . LYS A 1 83 ? -16.539 12.094 29.325 1.00 43.34 83 LYS A O 1
ATOM 627 N N . GLU A 1 84 ? -17.371 13.554 27.837 1.00 42.81 84 GLU A N 1
ATOM 628 C CA . GLU A 1 84 ? -18.268 14.254 28.763 1.00 42.81 84 GLU A CA 1
ATOM 629 C C . GLU A 1 84 ? -19.493 13.398 29.127 1.00 42.81 84 GLU A C 1
ATOM 631 O O . GLU A 1 84 ? -19.871 13.330 30.299 1.00 42.81 84 GLU A O 1
ATOM 636 N N . LEU A 1 85 ? -20.040 12.638 28.168 1.00 38.00 85 LEU A N 1
ATOM 637 C CA . LEU A 1 85 ? -21.107 11.667 28.430 1.00 38.00 85 LEU A CA 1
ATOM 638 C C . LEU A 1 85 ? -20.626 10.531 29.351 1.00 38.00 85 LEU A C 1
ATOM 640 O O . LEU A 1 85 ? -21.329 10.150 30.286 1.00 38.00 85 LEU A O 1
ATOM 644 N N . ALA A 1 86 ? -19.405 10.026 29.139 1.00 45.25 86 ALA A N 1
ATOM 645 C CA . ALA A 1 86 ? -18.807 8.991 29.980 1.00 45.25 86 ALA A CA 1
ATOM 646 C C . ALA A 1 86 ? -18.566 9.468 31.422 1.00 45.25 86 ALA A C 1
ATOM 648 O O . ALA A 1 86 ? -18.793 8.707 32.359 1.00 45.25 86 ALA A O 1
ATOM 649 N N . ILE A 1 87 ? -18.158 10.726 31.623 1.00 43.03 87 ILE A N 1
ATOM 650 C CA . ILE A 1 87 ? -17.963 11.314 32.960 1.00 43.03 87 ILE A CA 1
ATOM 651 C C . ILE A 1 87 ? -19.307 11.519 33.670 1.00 43.03 87 ILE A C 1
ATOM 653 O O . ILE A 1 87 ? -19.423 11.209 34.855 1.00 43.03 87 ILE A O 1
ATOM 657 N N . MET A 1 88 ? -20.349 11.948 32.954 1.00 37.28 88 MET A N 1
ATOM 658 C CA . MET A 1 88 ? -21.687 12.137 33.525 1.00 37.28 88 MET A CA 1
ATOM 659 C C . MET A 1 88 ? -22.357 10.799 33.886 1.00 37.28 88 MET A C 1
ATOM 661 O O . MET A 1 88 ? -22.930 10.664 34.966 1.00 37.28 88 MET A O 1
ATOM 665 N N . VAL A 1 89 ? -22.207 9.772 33.040 1.00 43.50 89 VAL A N 1
ATOM 666 C CA . VAL A 1 89 ? -22.641 8.393 33.332 1.00 43.50 89 VAL A CA 1
ATOM 667 C C . VAL A 1 89 ? -21.831 7.789 34.484 1.00 43.50 89 VAL A C 1
ATOM 669 O O . VAL A 1 89 ? -22.399 7.113 35.340 1.00 43.50 89 VAL A O 1
ATOM 672 N N . LYS A 1 90 ? -20.529 8.083 34.574 1.00 43.53 90 LYS A N 1
ATOM 673 C CA . LYS A 1 90 ? -19.667 7.681 35.697 1.00 43.53 90 LYS A CA 1
ATOM 674 C C . LYS A 1 90 ? -20.064 8.374 37.008 1.00 43.53 90 LYS A C 1
ATOM 676 O O . LYS A 1 90 ? -20.077 7.718 38.046 1.00 43.53 90 LYS A O 1
ATOM 681 N N . GLY A 1 91 ? -20.461 9.648 36.969 1.00 41.12 91 GLY A N 1
ATOM 682 C CA . GLY A 1 91 ? -21.000 10.388 38.120 1.00 41.12 91 GLY A CA 1
ATOM 683 C C . GLY A 1 91 ? -22.374 9.877 38.579 1.00 41.12 91 GLY A C 1
ATOM 684 O O . GLY A 1 91 ? -22.616 9.696 39.775 1.00 41.12 91 GLY A O 1
ATOM 685 N N . LEU A 1 92 ? -23.256 9.534 37.636 1.00 42.81 92 LEU A N 1
ATOM 686 C CA . LEU A 1 92 ? -24.537 8.873 37.917 1.00 42.81 92 LEU A CA 1
ATOM 687 C C . LEU A 1 92 ? -24.348 7.451 38.475 1.00 42.81 92 LEU A C 1
ATOM 689 O O . LEU A 1 92 ? -25.001 7.081 39.448 1.00 42.81 92 LEU A O 1
ATOM 693 N N . GLY A 1 93 ? -23.402 6.678 37.939 1.00 46.91 93 GLY A N 1
ATOM 694 C CA . GLY A 1 93 ? -23.045 5.353 38.458 1.00 46.91 93 GLY A CA 1
ATOM 695 C C . GLY A 1 93 ? -22.434 5.399 39.865 1.00 46.91 93 GLY A C 1
ATOM 696 O O . GLY A 1 93 ? -22.762 4.562 40.709 1.00 46.91 93 GLY A O 1
ATOM 697 N N . ALA A 1 94 ? -21.608 6.410 40.156 1.00 46.34 94 ALA A N 1
ATOM 698 C CA . ALA A 1 94 ? -21.020 6.628 41.479 1.00 46.34 94 ALA A CA 1
ATOM 699 C C . ALA A 1 94 ? -22.081 6.997 42.534 1.00 46.34 94 ALA A C 1
ATOM 701 O O . ALA A 1 94 ? -22.111 6.400 43.613 1.00 46.34 94 ALA A O 1
ATOM 702 N N . SER A 1 95 ? -23.007 7.908 42.209 1.00 45.28 95 SER A N 1
ATOM 703 C CA . SER A 1 95 ? -24.111 8.283 43.109 1.00 45.28 95 SER A CA 1
ATOM 704 C C . SER A 1 95 ? -25.110 7.138 43.333 1.00 45.28 95 SER A C 1
ATOM 706 O O . SER A 1 95 ? -25.579 6.947 44.455 1.00 45.28 95 SER A O 1
ATOM 708 N N . GLN A 1 96 ? -25.364 6.294 42.325 1.00 51.06 96 GLN A N 1
ATOM 709 C CA . GLN A 1 96 ? -26.198 5.096 42.476 1.00 51.06 96 GLN A CA 1
ATOM 710 C C . GLN A 1 96 ? -25.561 4.059 43.416 1.00 51.06 96 GLN A C 1
ATOM 712 O O . GLN A 1 96 ? -26.270 3.424 44.198 1.00 51.06 96 GLN A O 1
ATOM 717 N N . GLY A 1 97 ? -24.233 3.905 43.391 1.00 52.66 97 GLY A N 1
ATOM 718 C CA . GLY A 1 97 ? -23.502 3.045 44.326 1.00 52.66 97 GLY A CA 1
ATOM 719 C C . GLY A 1 97 ? -23.601 3.521 45.778 1.00 52.66 97 GLY A C 1
ATOM 720 O O . GLY A 1 97 ? -23.819 2.711 46.680 1.00 52.66 97 GLY A O 1
ATOM 721 N N . VAL A 1 98 ? -23.508 4.835 46.007 1.00 50.06 98 VAL A N 1
ATOM 722 C CA . VAL A 1 98 ? -23.670 5.446 47.338 1.00 50.06 98 VAL A CA 1
ATOM 723 C C . VAL A 1 98 ? -25.105 5.292 47.841 1.00 50.06 98 VAL A C 1
ATOM 725 O O . VAL A 1 98 ? -25.307 4.862 48.975 1.00 50.06 98 VAL A O 1
ATOM 728 N N . ILE A 1 99 ? -26.105 5.552 46.994 1.00 50.16 99 ILE A N 1
ATOM 729 C CA . ILE A 1 99 ? -27.523 5.390 47.347 1.00 50.16 99 ILE A CA 1
ATOM 730 C C . ILE A 1 99 ? -27.835 3.927 47.687 1.00 50.16 99 ILE A C 1
ATOM 732 O O . ILE A 1 99 ? -28.491 3.671 48.693 1.00 50.16 99 ILE A O 1
ATOM 736 N N . LEU A 1 100 ? -27.320 2.956 46.922 1.00 53.03 100 LEU A N 1
ATOM 737 C CA . LEU A 1 100 ? -27.521 1.529 47.208 1.00 53.03 100 LEU A CA 1
ATOM 738 C C . LEU A 1 100 ? -26.904 1.127 48.557 1.00 53.03 100 LEU A C 1
ATOM 740 O O . LEU A 1 100 ? -27.526 0.396 49.326 1.00 53.03 100 LEU A O 1
ATOM 744 N N . LYS A 1 101 ? -25.704 1.637 48.870 1.00 50.25 101 LYS A N 1
ATOM 745 C CA . LYS A 1 101 ? -25.023 1.397 50.152 1.00 50.25 101 LYS A CA 1
ATOM 746 C C . LYS A 1 101 ? -25.773 2.024 51.327 1.00 50.25 101 LYS A C 1
ATOM 748 O O . LYS A 1 101 ? -25.941 1.364 52.347 1.00 50.25 101 LYS A O 1
ATOM 753 N N . VAL A 1 102 ? -26.274 3.251 51.175 1.00 48.28 102 VAL A N 1
ATOM 754 C CA . VAL A 1 102 ? -27.105 3.927 52.187 1.00 48.28 102 VAL A CA 1
ATOM 755 C C . VAL A 1 102 ? -28.421 3.178 52.401 1.00 48.28 102 VAL A C 1
ATOM 757 O O . VAL A 1 102 ? -28.806 2.933 53.540 1.00 48.28 102 VAL A O 1
ATOM 760 N N . VAL A 1 103 ? -29.091 2.746 51.330 1.00 47.22 103 VAL A N 1
ATOM 761 C CA . VAL A 1 103 ? -30.326 1.952 51.422 1.00 47.22 103 VAL A CA 1
ATOM 762 C C . VAL A 1 103 ? -30.065 0.605 52.096 1.00 47.22 103 VAL A C 1
ATOM 764 O O . VAL A 1 103 ? -30.823 0.221 52.980 1.00 47.22 103 VAL A O 1
ATOM 767 N N . ARG A 1 104 ? -28.972 -0.089 51.758 1.00 53.72 104 ARG A N 1
ATOM 768 C CA . ARG A 1 104 ? -28.587 -1.354 52.403 1.00 53.72 104 ARG A CA 1
ATOM 769 C C . ARG A 1 104 ? -28.251 -1.165 53.882 1.00 53.72 104 ARG A C 1
ATOM 771 O O . ARG A 1 104 ? -28.624 -2.000 54.699 1.00 53.72 104 ARG A O 1
ATOM 778 N N . LEU A 1 105 ? -27.598 -0.060 54.238 1.00 46.97 105 LEU A N 1
ATOM 779 C CA . LEU A 1 105 ? -27.344 0.299 55.631 1.00 46.97 105 LEU A CA 1
ATOM 780 C C . LEU A 1 105 ? -28.659 0.507 56.392 1.00 46.97 105 LEU A C 1
ATOM 782 O O . LEU A 1 105 ? -28.840 -0.050 57.471 1.00 46.97 105 LEU A O 1
ATOM 786 N N . ILE A 1 106 ? -29.596 1.259 55.810 1.00 47.97 106 ILE A N 1
ATOM 787 C CA . ILE A 1 106 ? -30.924 1.493 56.388 1.00 47.97 106 ILE A CA 1
ATOM 788 C C . ILE A 1 106 ? -31.693 0.174 56.534 1.00 47.97 106 ILE A C 1
ATOM 790 O O . ILE A 1 106 ? -32.263 -0.064 57.596 1.00 47.97 106 ILE A O 1
ATOM 794 N N . LEU A 1 107 ? -31.667 -0.703 55.524 1.00 46.69 107 LEU A N 1
ATOM 795 C CA . LEU A 1 107 ? -32.304 -2.022 55.580 1.00 46.69 107 LEU A CA 1
ATOM 796 C C . LEU A 1 107 ? -31.689 -2.881 56.691 1.00 46.69 107 LEU A C 1
ATOM 798 O O . LEU A 1 107 ? -32.428 -3.323 57.559 1.00 46.69 107 LEU A O 1
ATOM 802 N N . LYS A 1 108 ? -30.356 -3.002 56.778 1.00 49.75 108 LYS A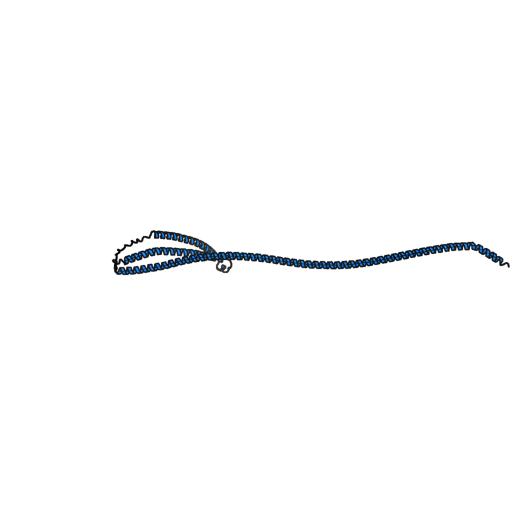 N 1
ATOM 803 C CA . LYS A 1 108 ? -29.681 -3.734 57.869 1.00 49.75 108 LYS A CA 1
ATOM 804 C C . LYS A 1 108 ? -30.032 -3.185 59.262 1.00 49.75 108 LYS A C 1
ATOM 806 O O . LYS A 1 108 ? -30.288 -3.964 60.182 1.00 49.75 108 LYS A O 1
ATOM 811 N N . VAL A 1 109 ? -30.081 -1.857 59.428 1.00 48.53 109 VAL A N 1
ATOM 812 C CA . VAL A 1 109 ? -30.525 -1.198 60.676 1.00 48.53 109 VAL A CA 1
ATOM 813 C C . VAL A 1 109 ? -31.974 -1.535 60.994 1.00 48.53 109 VAL A C 1
ATOM 815 O O . VAL A 1 109 ? -32.296 -1.838 62.144 1.00 48.53 109 VAL A O 1
ATOM 818 N N . MET A 1 110 ? -32.852 -1.499 59.992 1.00 46.66 110 MET A N 1
ATOM 819 C CA . MET A 1 110 ? -34.256 -1.859 60.153 1.00 46.66 110 MET A CA 1
ATOM 820 C C . MET A 1 110 ? -34.412 -3.335 60.517 1.00 46.66 110 MET A C 1
ATOM 822 O O . MET A 1 110 ? -35.133 -3.625 61.464 1.00 46.66 110 MET A O 1
ATOM 826 N N . THR A 1 111 ? -33.686 -4.248 59.876 1.00 48.88 111 THR A N 1
ATOM 827 C CA . THR A 1 111 ? -33.709 -5.688 60.166 1.00 48.88 111 THR A CA 1
ATOM 828 C C . THR A 1 111 ? -33.228 -5.987 61.589 1.00 48.88 111 THR A C 1
ATOM 830 O O . THR A 1 111 ? -33.884 -6.735 62.313 1.00 48.88 111 THR A O 1
ATOM 833 N N . GLN A 1 112 ? -32.149 -5.350 62.061 1.00 50.84 112 GLN A N 1
ATOM 834 C CA . GLN A 1 112 ? -31.670 -5.513 63.444 1.00 50.84 112 GLN A CA 1
ATOM 835 C C . GLN A 1 112 ? -32.629 -4.919 64.480 1.00 50.84 112 GLN A C 1
ATOM 837 O O . GLN A 1 112 ? -32.973 -5.576 65.466 1.00 50.84 112 GLN A O 1
ATOM 842 N N . LYS A 1 113 ? -33.132 -3.703 64.236 1.00 47.59 113 LYS A N 1
ATOM 843 C CA . LYS A 1 113 ? -34.185 -3.092 65.060 1.00 47.59 113 LYS A CA 1
ATOM 844 C C . LYS A 1 113 ? -35.417 -4.000 65.126 1.00 47.59 113 LYS A C 1
ATOM 846 O O . LYS A 1 113 ? -35.992 -4.178 66.199 1.00 47.59 113 LYS A O 1
ATOM 851 N N . ASN A 1 114 ? -35.807 -4.587 64.001 1.00 51.69 114 ASN A N 1
ATOM 852 C CA . ASN A 1 114 ? -36.970 -5.455 63.896 1.00 51.69 114 ASN A CA 1
ATOM 853 C C . ASN A 1 114 ? -36.763 -6.794 64.606 1.00 51.69 114 ASN A C 1
ATOM 855 O O . ASN A 1 114 ? -37.673 -7.250 65.284 1.00 51.69 114 ASN A O 1
ATOM 859 N N . ARG A 1 115 ? -35.562 -7.375 64.566 1.00 53.56 115 ARG A N 1
ATOM 860 C CA . ARG A 1 115 ? -35.222 -8.594 65.314 1.00 53.56 115 ARG A CA 1
ATOM 861 C C . ARG A 1 115 ? -35.306 -8.387 66.830 1.00 53.56 115 ARG A C 1
ATOM 863 O O . ARG A 1 115 ? -35.861 -9.221 67.545 1.00 53.56 115 ARG A O 1
ATOM 870 N N . VAL A 1 116 ? -34.825 -7.241 67.318 1.00 53.88 116 VAL A N 1
ATOM 871 C CA . VAL A 1 116 ? -34.958 -6.840 68.731 1.00 53.88 116 VAL A CA 1
ATOM 872 C C . VAL A 1 116 ? -36.426 -6.590 69.097 1.00 53.88 116 VAL A C 1
ATOM 874 O O . VAL A 1 116 ? -36.880 -7.024 70.157 1.00 53.88 116 VAL A O 1
ATOM 877 N N . LEU A 1 117 ? -37.195 -5.941 68.214 1.00 53.00 117 LEU A N 1
ATOM 878 C CA . LEU A 1 117 ? -38.631 -5.724 68.408 1.00 53.00 117 LEU A CA 1
ATOM 879 C C . LEU A 1 117 ? -39.436 -7.025 68.361 1.00 53.00 117 LEU A C 1
ATOM 881 O O . LEU A 1 117 ? -40.389 -7.148 69.119 1.00 53.00 117 LEU A O 1
ATOM 885 N N . GLN A 1 118 ? -39.053 -8.004 67.544 1.00 51.34 118 GLN A N 1
ATOM 886 C CA . GLN A 1 118 ? -39.694 -9.314 67.471 1.00 51.34 118 GLN A CA 1
ATOM 887 C C . GLN A 1 118 ? -39.483 -10.095 68.770 1.00 51.34 118 GLN A C 1
ATOM 889 O O . GLN A 1 118 ? -40.462 -10.539 69.359 1.00 51.34 118 GLN A O 1
ATOM 894 N N . GLY A 1 119 ? -38.251 -10.162 69.291 1.00 56.47 119 GLY A N 1
ATOM 895 C CA . GLY A 1 119 ? -37.983 -10.787 70.594 1.00 56.47 119 GLY A CA 1
ATOM 896 C C . GLY A 1 119 ? -38.699 -10.082 71.754 1.00 56.47 119 GLY A C 1
ATOM 897 O O . GLY A 1 119 ? -39.188 -10.727 72.683 1.00 56.47 119 GLY A O 1
ATOM 898 N N . PHE A 1 120 ? -38.833 -8.755 71.680 1.00 56.50 120 PHE A N 1
ATOM 899 C CA . PHE A 1 120 ? -39.609 -7.977 72.645 1.00 56.50 120 PHE A CA 1
ATOM 900 C C . PHE A 1 120 ? -41.124 -8.213 72.519 1.00 56.50 120 PHE A C 1
ATOM 902 O O . PHE A 1 120 ? -41.794 -8.404 73.533 1.00 56.50 120 PHE A O 1
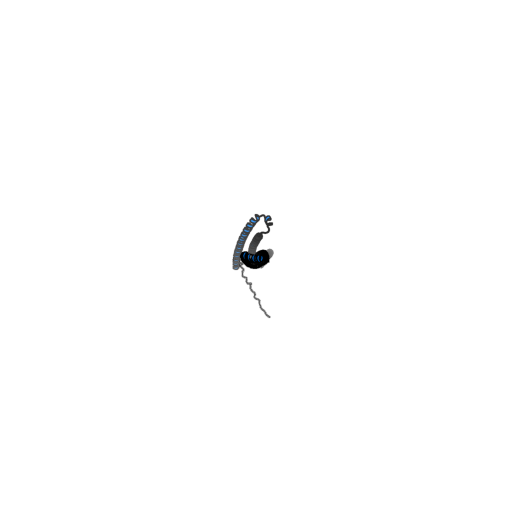ATOM 909 N N . ASN A 1 121 ? -41.665 -8.248 71.298 1.00 52.50 121 ASN A N 1
ATOM 910 C CA . ASN A 1 121 ? -43.080 -8.498 71.019 1.00 52.50 121 ASN A CA 1
ATOM 911 C C . ASN A 1 121 ? -43.479 -9.928 71.383 1.00 52.50 121 ASN A C 1
ATOM 913 O O . ASN A 1 121 ? -44.526 -10.131 71.985 1.00 52.50 121 ASN A O 1
ATOM 917 N N . GLU A 1 122 ? -42.638 -10.916 71.101 1.00 56.59 122 GLU A N 1
ATOM 918 C CA . GLU A 1 122 ? -42.865 -12.315 71.463 1.00 56.59 122 GLU A CA 1
ATOM 919 C C . GLU A 1 122 ? -42.852 -12.498 72.994 1.00 56.59 122 GLU A C 1
ATOM 921 O O . GLU A 1 122 ? -43.708 -13.185 73.560 1.00 56.59 122 GLU A O 1
ATOM 926 N N . ALA A 1 123 ? -41.966 -11.782 73.699 1.00 57.34 123 ALA A N 1
ATOM 927 C CA . ALA A 1 123 ? -41.971 -11.704 75.160 1.00 57.34 123 ALA A CA 1
ATOM 928 C C . ALA A 1 123 ? -43.207 -10.969 75.717 1.00 57.34 123 ALA A C 1
ATOM 930 O O . ALA A 1 123 ? -43.768 -11.390 76.734 1.00 57.34 123 ALA A O 1
ATOM 931 N N . LEU A 1 124 ? -43.660 -9.895 75.058 1.00 56.09 124 LEU A N 1
ATOM 932 C CA . LEU A 1 124 ? -44.876 -9.159 75.414 1.00 56.09 124 LEU A CA 1
ATOM 933 C C . LEU A 1 124 ? -46.130 -10.009 75.221 1.00 56.09 124 LEU A C 1
ATOM 935 O O . LEU A 1 124 ? -46.939 -10.082 76.141 1.00 56.09 124 LEU A O 1
ATOM 939 N N . VAL A 1 125 ? -46.272 -10.686 74.080 1.00 59.22 125 VAL A N 1
ATOM 940 C CA . VAL A 1 125 ? -47.388 -11.592 73.768 1.00 59.22 125 VAL A CA 1
ATOM 941 C C . VAL A 1 125 ? -47.440 -12.742 74.773 1.00 59.22 125 VAL A C 1
ATOM 943 O O . VAL A 1 125 ? -48.511 -13.022 75.310 1.00 59.22 125 VAL A O 1
ATOM 946 N N . ASN A 1 126 ? -46.299 -13.346 75.124 1.00 62.16 126 ASN A N 1
ATOM 947 C CA . ASN A 1 126 ? -46.243 -14.363 76.180 1.00 62.16 126 ASN A CA 1
ATOM 948 C C . ASN A 1 126 ? -46.691 -13.815 77.543 1.00 62.16 126 ASN A C 1
ATOM 950 O O . ASN A 1 126 ? -47.450 -14.464 78.264 1.00 62.16 126 ASN A O 1
ATOM 954 N N . LYS A 1 127 ? -46.260 -12.602 77.904 1.00 59.78 127 LYS A N 1
ATOM 955 C CA . LYS A 1 127 ? -46.619 -11.976 79.184 1.00 59.78 127 LYS A CA 1
ATOM 956 C C . LYS A 1 127 ? -48.088 -11.557 79.231 1.00 59.78 127 LYS A C 1
ATOM 958 O O . LYS A 1 127 ? -48.735 -11.696 80.263 1.00 59.78 127 LYS A O 1
ATOM 963 N N . ILE A 1 128 ? -48.626 -11.114 78.104 1.00 57.28 128 ILE A N 1
ATOM 964 C CA . ILE A 1 128 ? -50.040 -10.826 77.887 1.00 57.28 128 ILE A CA 1
ATOM 965 C C . ILE A 1 128 ? -50.884 -12.092 78.003 1.00 57.28 128 ILE A C 1
ATOM 967 O O . ILE A 1 128 ? -51.884 -12.071 78.709 1.00 57.28 128 ILE A O 1
ATOM 971 N N . ALA A 1 129 ? -50.486 -13.191 77.359 1.00 60.62 129 ALA A N 1
ATOM 972 C CA . ALA A 1 129 ? -51.186 -14.469 77.456 1.00 60.62 129 ALA A CA 1
ATOM 973 C C . ALA A 1 129 ? -51.203 -14.978 78.906 1.00 60.62 129 ALA A C 1
ATOM 975 O O . ALA A 1 129 ? -52.213 -15.495 79.378 1.00 60.62 129 ALA A O 1
ATOM 976 N N . MET A 1 130 ? -50.113 -14.743 79.642 1.00 62.06 130 MET A N 1
ATOM 977 C CA . MET A 1 130 ? -49.998 -15.059 81.065 1.00 62.06 130 MET A CA 1
ATOM 978 C C . MET A 1 130 ? -50.929 -14.198 81.940 1.00 62.06 130 MET A C 1
ATOM 980 O O . MET A 1 130 ? -51.585 -14.725 82.832 1.00 62.06 130 MET A O 1
ATOM 984 N N . VAL A 1 131 ? -51.043 -12.893 81.664 1.00 59.59 131 VAL A N 1
ATOM 985 C CA . VAL A 1 131 ? -51.956 -11.967 82.371 1.00 59.59 131 VAL A CA 1
ATOM 986 C C . VAL A 1 131 ? -53.424 -12.210 81.991 1.00 59.59 131 VAL A C 1
ATOM 988 O O . VAL A 1 131 ? -54.305 -12.136 82.840 1.00 59.59 131 VAL A O 1
ATOM 991 N N . ALA A 1 132 ? -53.703 -12.559 80.735 1.00 57.31 132 ALA A N 1
ATOM 992 C CA . ALA A 1 132 ? -55.036 -12.915 80.253 1.00 57.31 132 ALA A CA 1
ATOM 993 C C . ALA A 1 132 ? -55.520 -14.281 80.774 1.00 57.31 132 ALA A C 1
ATOM 995 O O . ALA A 1 132 ? -56.723 -14.532 80.780 1.00 57.31 132 ALA A O 1
ATOM 996 N N . ALA A 1 133 ? -54.614 -15.156 81.221 1.00 62.59 133 ALA A N 1
ATOM 997 C CA . ALA A 1 133 ? -54.950 -16.376 81.954 1.00 62.59 133 ALA A CA 1
ATOM 998 C C . ALA A 1 133 ? -55.200 -16.114 83.456 1.00 62.59 133 ALA A C 1
ATOM 1000 O O . ALA A 1 133 ? -55.906 -16.887 84.105 1.00 62.59 133 ALA A O 1
ATOM 1001 N N . ASP A 1 134 ? -54.681 -15.009 84.003 1.00 60.06 134 ASP A N 1
ATOM 1002 C CA . ASP A 1 134 ? -54.862 -14.574 85.394 1.00 60.06 134 ASP A CA 1
ATOM 1003 C C . ASP A 1 134 ? -56.032 -13.578 85.534 1.00 60.06 134 ASP A C 1
ATOM 1005 O O . ASP A 1 134 ? -55.907 -12.451 86.006 1.00 60.06 134 ASP A O 1
ATOM 1009 N N . THR A 1 135 ? -57.227 -13.977 85.093 1.00 56.75 135 THR A N 1
ATOM 1010 C CA . THR A 1 135 ? -58.431 -13.117 85.108 1.00 56.75 135 THR A CA 1
ATOM 1011 C C . THR A 1 135 ? -59.111 -13.005 86.474 1.00 56.75 135 THR A C 1
ATOM 1013 O O . THR A 1 135 ? -60.254 -12.555 86.558 1.00 56.75 135 THR A O 1
ATOM 1016 N N . ARG A 1 136 ? -58.464 -13.446 87.558 1.00 56.47 136 ARG A N 1
ATOM 1017 C CA . ARG A 1 136 ? -59.090 -13.533 88.889 1.00 56.47 136 ARG A CA 1
ATOM 1018 C C . ARG A 1 136 ? -59.231 -12.175 89.592 1.00 56.47 136 ARG A C 1
ATOM 1020 O O . ARG A 1 136 ? -59.907 -12.101 90.612 1.00 56.47 136 ARG A O 1
ATOM 1027 N N . THR A 1 137 ? -58.621 -11.125 89.046 1.00 54.72 137 THR A N 1
ATOM 1028 C CA . THR A 1 137 ? -58.472 -9.797 89.669 1.00 54.72 137 THR A CA 1
ATOM 1029 C C . THR A 1 137 ? -59.081 -8.636 88.870 1.00 54.72 137 THR A C 1
ATOM 1031 O O . THR A 1 137 ? -59.038 -7.509 89.354 1.00 54.72 137 THR A O 1
ATOM 1034 N N . LEU A 1 138 ? -59.663 -8.877 87.686 1.00 57.84 138 LEU A N 1
ATOM 1035 C CA . LEU A 1 138 ? -60.194 -7.825 86.801 1.00 57.84 138 LEU A CA 1
ATOM 1036 C C . LEU A 1 138 ? -61.729 -7.861 86.710 1.00 57.84 138 LEU A C 1
ATOM 1038 O O . LEU A 1 138 ? -62.311 -8.931 86.503 1.00 57.84 138 LEU A O 1
ATOM 1042 N N . ASP A 1 139 ? -62.373 -6.691 86.804 1.00 64.75 139 ASP A N 1
ATOM 1043 C CA . ASP A 1 139 ? -63.819 -6.539 86.575 1.00 64.75 139 ASP A CA 1
ATOM 1044 C C . ASP A 1 139 ? -64.168 -6.636 85.071 1.00 64.75 139 ASP A C 1
ATOM 1046 O O . ASP A 1 139 ? -63.305 -6.500 84.196 1.00 64.75 139 ASP A O 1
ATOM 1050 N N . ASP A 1 140 ? -65.426 -6.927 84.740 1.00 68.56 140 ASP A N 1
ATOM 1051 C CA . ASP A 1 140 ? -65.861 -7.201 83.365 1.00 68.56 140 ASP A CA 1
ATOM 1052 C C . ASP A 1 140 ? -65.672 -6.024 82.381 1.00 68.56 140 ASP A C 1
ATOM 1054 O O . ASP A 1 140 ? -65.389 -6.266 81.203 1.00 68.56 140 ASP A O 1
ATOM 1058 N N . ASN A 1 141 ? -65.706 -4.767 82.837 1.00 63.59 141 ASN A N 1
ATOM 1059 C CA . ASN A 1 141 ? -65.352 -3.600 82.019 1.00 63.59 141 ASN A CA 1
ATOM 1060 C C . ASN A 1 141 ? -63.855 -3.565 81.691 1.00 63.59 141 ASN A C 1
ATOM 1062 O O . ASN A 1 141 ? -63.464 -3.248 80.564 1.00 63.59 141 ASN A O 1
ATOM 1066 N N . GLN A 1 142 ? -62.998 -3.937 82.642 1.00 60.78 142 GLN A N 1
ATOM 1067 C CA . GLN A 1 142 ? -61.551 -3.981 82.426 1.00 60.78 142 GLN A CA 1
ATOM 1068 C C . GLN A 1 142 ? -61.173 -5.094 81.440 1.00 60.78 142 GLN A C 1
ATOM 1070 O O . GLN A 1 142 ? -60.284 -4.908 80.608 1.00 60.78 142 GLN A O 1
ATOM 1075 N N . LYS A 1 143 ? -61.901 -6.219 81.442 1.00 65.62 143 LYS A N 1
ATOM 1076 C CA . LYS A 1 143 ? -61.715 -7.300 80.456 1.00 65.62 143 LYS A CA 1
ATOM 1077 C C . LYS A 1 143 ? -62.012 -6.851 79.025 1.00 65.62 143 LYS A C 1
ATOM 1079 O O . LYS A 1 143 ? -61.304 -7.266 78.108 1.00 65.6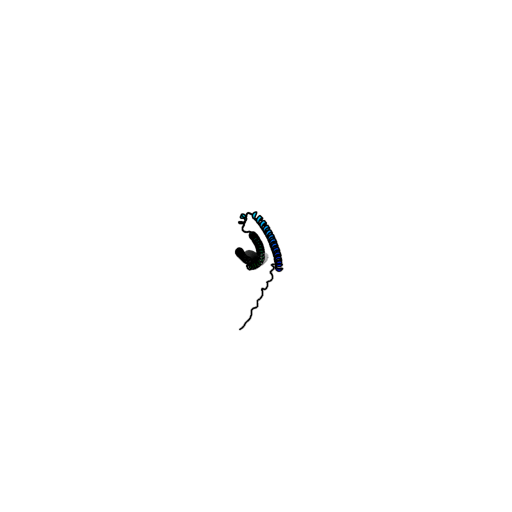2 143 LYS A O 1
ATOM 1084 N N . ALA A 1 144 ? -63.032 -6.018 78.816 1.00 69.81 144 ALA A N 1
ATOM 1085 C CA . ALA A 1 144 ? -63.363 -5.498 77.489 1.00 69.81 144 ALA A CA 1
ATOM 1086 C C . ALA A 1 144 ? -62.268 -4.558 76.952 1.00 69.81 144 ALA A C 1
ATOM 1088 O O . ALA A 1 144 ? -61.848 -4.694 75.802 1.00 69.81 144 ALA A O 1
ATOM 1089 N N . VAL A 1 145 ? -61.745 -3.666 77.803 1.00 69.12 145 VAL A N 1
ATOM 1090 C CA . VAL A 1 145 ? -60.638 -2.759 77.451 1.00 69.12 145 VAL A CA 1
ATOM 1091 C C . VAL A 1 145 ? -59.362 -3.540 77.142 1.00 69.12 145 VAL A C 1
ATOM 1093 O O . VAL A 1 145 ? -58.726 -3.287 76.120 1.00 69.12 145 VAL A O 1
ATOM 1096 N N . VAL A 1 146 ? -59.023 -4.534 77.969 1.00 69.25 146 VAL A N 1
ATOM 1097 C CA . VAL A 1 146 ? -57.860 -5.399 77.734 1.00 69.25 146 VAL A CA 1
ATOM 1098 C C . VAL A 1 146 ? -58.010 -6.151 76.414 1.00 69.25 146 VAL A C 1
ATOM 1100 O O . VAL A 1 146 ? -57.091 -6.117 75.609 1.00 69.25 146 VAL A O 1
ATOM 1103 N N . ARG A 1 147 ? -59.164 -6.761 76.112 1.00 70.56 147 ARG A N 1
ATOM 1104 C CA . ARG A 1 147 ? -59.365 -7.465 74.828 1.00 70.56 147 ARG A CA 1
ATOM 1105 C C . ARG A 1 147 ? -59.201 -6.557 73.610 1.00 70.56 147 ARG A C 1
ATOM 1107 O O . ARG A 1 147 ? -58.553 -6.967 72.652 1.00 70.56 147 ARG A O 1
ATOM 1114 N N . ASN A 1 148 ? -59.739 -5.339 73.653 1.00 72.06 148 ASN A N 1
ATOM 1115 C CA . ASN A 1 148 ? -59.572 -4.380 72.558 1.00 72.06 148 ASN A CA 1
ATOM 1116 C C . ASN A 1 148 ? -58.113 -3.943 72.397 1.00 72.06 148 ASN A C 1
ATOM 1118 O O . ASN A 1 148 ? -57.614 -3.895 71.275 1.00 72.06 148 ASN A O 1
ATOM 1122 N N . PHE A 1 149 ? -57.413 -3.686 73.503 1.00 70.75 149 PHE A N 1
ATOM 1123 C CA . PHE A 1 149 ? -55.984 -3.380 73.477 1.00 70.75 149 PHE A CA 1
ATOM 1124 C C . PHE A 1 149 ? -55.162 -4.545 72.908 1.00 70.75 149 PHE A C 1
ATOM 1126 O O . PHE A 1 149 ? -54.276 -4.330 72.088 1.00 70.75 149 PHE A O 1
ATOM 1133 N N . LEU A 1 150 ? -55.487 -5.788 73.277 1.00 71.38 150 LEU A N 1
ATOM 1134 C CA . LEU A 1 150 ? -54.805 -6.975 72.761 1.00 71.38 150 LEU A CA 1
ATOM 1135 C C . LEU A 1 150 ? -55.048 -7.202 71.272 1.00 71.38 150 LEU A C 1
ATOM 1137 O O . LEU A 1 150 ? -54.111 -7.555 70.564 1.00 71.38 150 LEU A O 1
ATOM 1141 N N . ALA A 1 151 ? -56.265 -6.958 70.786 1.00 71.44 151 ALA A N 1
ATOM 1142 C CA . ALA A 1 151 ? -56.565 -7.033 69.360 1.00 71.44 151 ALA A CA 1
ATOM 1143 C C . ALA A 1 151 ? -55.795 -5.966 68.562 1.00 71.44 151 ALA A C 1
ATOM 1145 O O . ALA A 1 151 ? -55.235 -6.269 67.512 1.00 71.44 151 ALA A O 1
ATOM 1146 N N . GLN A 1 152 ? -55.708 -4.735 69.083 1.00 73.06 152 GLN A N 1
ATOM 1147 C CA . GLN A 1 152 ? -54.911 -3.666 68.471 1.00 73.06 152 GLN A CA 1
ATOM 1148 C C . GLN A 1 152 ? -53.417 -3.994 68.468 1.00 73.06 152 GLN A C 1
ATOM 1150 O O . GLN A 1 152 ? -52.757 -3.817 67.448 1.00 73.06 152 GLN A O 1
ATOM 1155 N N . LEU A 1 153 ? -52.891 -4.523 69.575 1.00 71.38 153 LEU A N 1
ATOM 1156 C CA . LEU A 1 153 ? -51.491 -4.927 69.666 1.00 71.38 153 LEU A CA 1
ATOM 1157 C C . LEU A 1 153 ? -51.183 -6.092 68.714 1.00 71.38 153 LEU A C 1
ATOM 1159 O O . LEU A 1 153 ? -50.159 -6.079 68.042 1.00 71.38 153 LEU A O 1
ATOM 1163 N N . GLN A 1 154 ? -52.083 -7.072 68.606 1.00 73.69 154 GLN A N 1
ATOM 1164 C CA . GLN A 1 154 ? -51.948 -8.184 67.666 1.00 73.69 154 GLN A CA 1
ATOM 1165 C C . GLN A 1 154 ? -51.935 -7.698 66.212 1.00 73.69 154 GLN A C 1
ATOM 1167 O O . GLN A 1 154 ? -51.080 -8.134 65.443 1.00 73.69 154 GLN A O 1
ATOM 1172 N N . GLN A 1 155 ? -52.836 -6.781 65.846 1.00 77.06 155 GLN A N 1
ATOM 1173 C CA . GLN A 1 155 ? -52.851 -6.184 64.510 1.00 77.06 155 GLN A CA 1
ATOM 1174 C C . GLN A 1 155 ? -51.555 -5.417 64.235 1.00 77.06 155 GLN A C 1
ATOM 1176 O O . GLN A 1 155 ? -50.946 -5.602 63.188 1.00 77.06 155 GLN A O 1
ATOM 1181 N N . GLN A 1 156 ? -51.083 -4.625 65.200 1.00 76.81 156 GLN A N 1
ATOM 1182 C CA . GLN A 1 156 ? -49.841 -3.870 65.061 1.00 76.81 156 GLN A CA 1
ATOM 1183 C C . GLN A 1 156 ? -48.620 -4.786 64.876 1.00 76.81 156 GLN A C 1
ATOM 1185 O O . GLN A 1 156 ? -47.756 -4.490 64.054 1.00 76.81 156 GLN A O 1
ATOM 1190 N N . VAL A 1 157 ? -48.547 -5.908 65.602 1.00 73.56 157 VAL A N 1
ATOM 1191 C CA . VAL A 1 157 ? -47.484 -6.912 65.423 1.00 73.56 157 VAL A CA 1
ATOM 1192 C C . VAL A 1 157 ? -47.576 -7.565 64.042 1.00 73.56 157 VAL A C 1
ATOM 1194 O O . VAL A 1 157 ? -46.548 -7.766 63.402 1.00 73.56 157 VAL A O 1
ATOM 1197 N N . PHE A 1 158 ? -48.784 -7.865 63.559 1.00 74.25 158 PHE A N 1
ATOM 1198 C CA . PHE A 1 158 ? -48.985 -8.445 62.231 1.00 74.25 158 PHE A CA 1
ATOM 1199 C C . PHE A 1 158 ? -48.553 -7.489 61.111 1.00 74.25 158 PHE A C 1
ATOM 1201 O O . PHE A 1 158 ? -47.777 -7.880 60.241 1.00 74.25 158 PHE A O 1
ATOM 1208 N N . ASP A 1 159 ? -48.979 -6.225 61.174 1.00 82.44 159 ASP A N 1
ATOM 1209 C CA . ASP A 1 159 ? -48.581 -5.190 60.214 1.00 82.44 159 ASP A CA 1
ATOM 1210 C C . ASP A 1 159 ? -47.054 -5.001 60.213 1.00 82.44 159 ASP A C 1
ATOM 1212 O O . ASP A 1 159 ? -46.436 -4.808 59.165 1.00 82.44 159 ASP A O 1
ATOM 1216 N N . GLN A 1 160 ? -46.423 -5.105 61.388 1.00 75.94 160 GLN A N 1
ATOM 1217 C CA . GLN A 1 160 ? -44.975 -5.002 61.528 1.00 75.94 160 GLN A CA 1
ATOM 1218 C C . GLN A 1 160 ? -44.231 -6.206 60.923 1.00 75.94 160 GLN A C 1
ATOM 1220 O O . GLN A 1 160 ? -43.209 -6.006 60.267 1.00 75.94 160 GLN A O 1
ATOM 1225 N N . ILE A 1 161 ? -44.743 -7.432 61.086 1.00 76.00 161 ILE A N 1
ATOM 1226 C CA . ILE A 1 161 ? -44.197 -8.632 60.424 1.00 76.00 161 ILE A CA 1
ATOM 1227 C C . ILE A 1 161 ? -44.324 -8.496 58.902 1.00 76.00 161 ILE A C 1
ATOM 1229 O O . ILE A 1 161 ? -43.360 -8.731 58.182 1.00 76.00 161 ILE A O 1
ATOM 1233 N N . GLN A 1 162 ? -45.467 -8.026 58.398 1.00 82.56 162 GLN A N 1
ATOM 1234 C CA . GLN A 1 162 ? -45.660 -7.830 56.959 1.00 82.56 162 GLN A CA 1
ATOM 1235 C C . GLN A 1 162 ? -44.704 -6.774 56.379 1.00 82.56 162 GLN A C 1
ATOM 1237 O O . GLN A 1 162 ? -44.168 -6.941 55.281 1.00 82.56 162 GLN A O 1
ATOM 1242 N N . GLN A 1 163 ? -44.462 -5.682 57.111 1.00 81.75 163 GLN A N 1
ATOM 1243 C CA . GLN A 1 163 ? -43.447 -4.700 56.723 1.00 81.75 163 GLN A CA 1
ATOM 1244 C C . GLN A 1 163 ? -42.041 -5.305 56.696 1.00 81.75 163 GLN A C 1
ATOM 1246 O O . GLN A 1 163 ? -41.223 -4.899 55.871 1.00 81.75 163 GLN A O 1
ATOM 1251 N N . GLN A 1 164 ? -41.760 -6.272 57.566 1.00 73.31 164 GLN A N 1
ATOM 1252 C CA . GLN A 1 164 ? -40.477 -6.956 57.611 1.00 73.31 164 GLN A CA 1
ATOM 1253 C C . GLN A 1 164 ? -40.281 -7.909 56.432 1.00 73.31 164 GLN A C 1
ATOM 1255 O O . GLN A 1 164 ? -39.252 -7.821 55.770 1.00 73.31 164 GLN A O 1
ATOM 1260 N N . ASP A 1 165 ? -41.288 -8.711 56.090 1.00 82.75 165 ASP A N 1
ATOM 1261 C CA . ASP A 1 165 ? -41.237 -9.578 54.905 1.00 82.75 165 ASP A CA 1
ATOM 1262 C C . ASP A 1 165 ? -40.969 -8.764 53.625 1.00 82.75 165 ASP A C 1
ATOM 1264 O O . ASP A 1 165 ? -40.235 -9.183 52.726 1.00 82.75 165 ASP A O 1
ATOM 1268 N N . MET A 1 166 ? -41.534 -7.556 53.550 1.00 86.31 166 MET A N 1
ATOM 1269 C CA . MET A 1 166 ? -41.264 -6.624 52.459 1.00 86.31 166 MET A CA 1
ATOM 1270 C C . MET A 1 166 ? -39.813 -6.121 52.481 1.00 86.31 166 MET A C 1
ATOM 1272 O O . MET A 1 166 ? -39.166 -6.109 51.438 1.00 86.31 166 MET A O 1
ATOM 1276 N N . VAL A 1 167 ? -39.282 -5.730 53.641 1.00 85.69 167 VAL A N 1
ATOM 1277 C CA . VAL A 1 167 ? -37.878 -5.302 53.791 1.00 85.69 167 VAL A CA 1
ATOM 1278 C C . VAL A 1 167 ? -36.913 -6.406 53.356 1.00 85.69 167 VAL A C 1
ATOM 1280 O O . VAL A 1 167 ? -36.036 -6.143 52.531 1.00 85.69 167 VAL A O 1
ATOM 1283 N N . ASP A 1 168 ? -37.132 -7.641 53.805 1.00 83.44 168 ASP A N 1
ATOM 1284 C CA . ASP A 1 168 ? -36.290 -8.791 53.465 1.00 83.44 168 ASP A CA 1
ATOM 1285 C C . ASP A 1 168 ? -36.369 -9.111 51.960 1.00 83.44 168 ASP A C 1
ATOM 1287 O O . ASP A 1 168 ? -35.353 -9.346 51.299 1.00 83.44 168 ASP A O 1
ATOM 1291 N N . SER A 1 169 ? -37.568 -9.027 51.365 1.00 90.00 169 SER A N 1
ATOM 1292 C CA . SER A 1 169 ? -37.733 -9.179 49.914 1.00 90.00 169 SER A CA 1
ATOM 1293 C C . SER A 1 169 ? -36.995 -8.097 49.122 1.00 90.00 169 SER A C 1
ATOM 1295 O O . SER A 1 169 ? -36.491 -8.380 48.032 1.00 90.00 169 SER A O 1
ATOM 1297 N N . HIS A 1 170 ? -36.956 -6.860 49.619 1.00 87.44 170 HIS A N 1
ATOM 1298 C CA . HIS A 1 170 ? -36.229 -5.771 48.974 1.00 87.44 170 HIS A CA 1
ATOM 1299 C C . HIS A 1 170 ? -34.712 -5.942 49.118 1.00 87.44 170 HIS A C 1
ATOM 1301 O O . HIS A 1 170 ? -33.990 -5.688 48.154 1.00 87.44 170 HIS A O 1
ATOM 1307 N N . GLU A 1 171 ? -34.225 -6.413 50.269 1.00 85.19 171 GLU A N 1
ATOM 1308 C CA . GLU A 1 171 ? -32.807 -6.723 50.477 1.00 85.19 171 GLU A CA 1
ATOM 1309 C C . GLU A 1 171 ? -32.323 -7.806 49.504 1.00 85.19 171 GLU A C 1
ATOM 1311 O O . GLU A 1 171 ? -31.285 -7.631 48.861 1.00 85.19 171 GLU A O 1
ATOM 1316 N N . LEU A 1 172 ? -33.118 -8.863 49.306 1.00 88.25 172 LEU A N 1
ATOM 1317 C CA . LEU A 1 172 ? -32.791 -9.924 48.354 1.00 88.25 172 LEU A CA 1
ATOM 1318 C C . LEU A 1 172 ? -32.682 -9.388 46.916 1.00 88.25 172 LEU A C 1
ATOM 1320 O O . LEU A 1 172 ? -31.700 -9.649 46.226 1.00 88.25 172 LEU A O 1
ATOM 1324 N N . ARG A 1 173 ? -33.631 -8.543 46.488 1.00 90.94 173 ARG A N 1
ATOM 1325 C CA . ARG A 1 173 ? -33.583 -7.907 45.158 1.00 90.94 173 ARG A CA 1
ATOM 1326 C C . ARG A 1 173 ? -32.371 -6.993 44.980 1.00 90.94 173 ARG A C 1
ATOM 1328 O O . ARG A 1 173 ? -31.851 -6.886 43.873 1.00 90.94 173 ARG A O 1
ATOM 1335 N N . LEU A 1 174 ? -31.924 -6.309 46.035 1.00 88.25 174 LEU A N 1
ATOM 1336 C CA . LEU A 1 174 ? -30.727 -5.465 45.966 1.00 88.25 174 LEU A CA 1
ATOM 1337 C C . LEU A 1 174 ? -29.457 -6.291 45.760 1.00 88.25 174 LEU A C 1
ATOM 1339 O O . LEU A 1 174 ? -28.581 -5.851 45.019 1.00 88.25 174 LEU A O 1
ATOM 1343 N N . ILE A 1 175 ? -29.372 -7.472 46.379 1.00 88.31 175 ILE A N 1
ATOM 1344 C CA . ILE A 1 175 ? -28.270 -8.418 46.160 1.00 88.31 175 ILE A CA 1
ATOM 1345 C C . ILE A 1 175 ? -28.267 -8.889 44.700 1.00 88.31 175 ILE A C 1
ATOM 1347 O O . ILE A 1 175 ? -27.234 -8.800 44.039 1.00 88.31 175 ILE A O 1
ATOM 1351 N N . ASP A 1 176 ? -29.422 -9.293 44.167 1.00 89.62 176 ASP A N 1
ATOM 1352 C CA . ASP A 1 176 ? -29.539 -9.734 42.770 1.00 89.62 176 ASP A CA 1
ATOM 1353 C C . ASP A 1 176 ? -29.153 -8.621 41.780 1.00 89.62 176 ASP A C 1
ATOM 1355 O O . ASP A 1 176 ? -28.443 -8.856 40.800 1.00 89.62 176 ASP A O 1
ATOM 1359 N N . HIS A 1 177 ? -29.578 -7.381 42.043 1.00 88.19 177 HIS A N 1
ATOM 1360 C CA . HIS A 1 177 ? -29.217 -6.231 41.214 1.00 88.19 177 HIS A CA 1
ATOM 1361 C C . HIS A 1 177 ? -27.724 -5.896 41.250 1.00 88.19 177 HIS A C 1
ATOM 1363 O O . HIS A 1 177 ? -27.191 -5.402 40.254 1.00 88.19 177 HIS A O 1
ATOM 1369 N N . GLU A 1 178 ? -27.054 -6.115 42.379 1.00 88.31 178 GLU A N 1
ATOM 1370 C CA . GLU A 1 178 ? -25.611 -5.915 42.499 1.00 88.31 178 GLU A CA 1
ATOM 1371 C C . GLU A 1 178 ? -24.842 -6.991 41.731 1.00 88.31 178 GLU A C 1
ATOM 1373 O O . GLU A 1 178 ? -23.991 -6.643 40.915 1.00 88.31 178 GLU A O 1
ATOM 1378 N N . ALA A 1 179 ? -25.227 -8.262 41.880 1.00 91.81 179 ALA A N 1
ATOM 1379 C CA . ALA A 1 179 ? -24.637 -9.367 41.125 1.00 91.81 179 ALA A CA 1
ATOM 1380 C C . ALA A 1 179 ? -24.780 -9.161 39.607 1.00 91.81 179 ALA A C 1
ATOM 1382 O O . ALA A 1 179 ? -23.808 -9.276 38.860 1.00 91.81 179 ALA A O 1
ATOM 1383 N N . TRP A 1 180 ? -25.970 -8.762 39.146 1.00 95.00 180 TRP A N 1
ATOM 1384 C CA . TRP A 1 180 ? -26.196 -8.446 37.734 1.00 95.00 180 TRP A CA 1
ATOM 1385 C C . TRP A 1 180 ? -25.342 -7.266 37.246 1.00 95.00 180 TRP A C 1
ATOM 1387 O O . TRP A 1 180 ? -24.875 -7.258 36.107 1.00 95.00 180 TRP A O 1
ATOM 1397 N N . ARG A 1 181 ? -25.124 -6.250 38.093 1.00 93.00 181 ARG A N 1
ATOM 1398 C CA . ARG A 1 181 ? -24.285 -5.095 37.742 1.00 93.00 181 ARG A CA 1
ATOM 1399 C C . ARG A 1 181 ? -22.828 -5.508 37.554 1.00 93.00 181 ARG A C 1
ATOM 1401 O O . ARG A 1 181 ? -22.211 -5.055 36.595 1.00 93.00 181 ARG A O 1
ATOM 1408 N N . GLU A 1 182 ? -22.294 -6.335 38.447 1.00 92.62 182 GLU A N 1
ATOM 1409 C CA . GLU A 1 182 ? -20.920 -6.841 38.351 1.00 92.62 182 GLU A CA 1
ATOM 1410 C C . GLU A 1 182 ? -20.723 -7.680 37.082 1.00 92.62 182 GLU A C 1
ATOM 1412 O O . GLU A 1 182 ? -19.759 -7.465 36.345 1.00 92.62 182 GLU A O 1
ATOM 1417 N N . GLU A 1 183 ? -21.675 -8.565 36.770 1.00 94.38 183 GLU A N 1
ATOM 1418 C CA . GLU A 1 183 ? -21.660 -9.355 35.534 1.00 94.38 183 GLU A CA 1
ATOM 1419 C C . GLU A 1 183 ? -21.691 -8.456 34.292 1.00 94.38 183 GLU A C 1
ATOM 1421 O O . GLU A 1 183 ? -20.874 -8.613 33.380 1.00 94.38 183 GLU A O 1
ATOM 1426 N N . LYS A 1 184 ? -22.591 -7.466 34.270 1.00 93.31 184 LYS A N 1
ATOM 1427 C CA . LYS A 1 184 ? -22.685 -6.518 33.160 1.00 93.31 184 LYS A CA 1
ATOM 1428 C C . LYS A 1 184 ? -21.399 -5.712 32.994 1.00 93.31 184 LYS A C 1
ATOM 1430 O O . LYS A 1 184 ? -20.927 -5.568 31.873 1.00 93.31 184 LYS A O 1
ATOM 1435 N N . GLN A 1 185 ? -20.820 -5.216 34.084 1.00 93.50 185 GLN A N 1
ATOM 1436 C CA . GLN A 1 185 ? -19.576 -4.453 34.027 1.00 93.50 185 GLN A CA 1
ATOM 1437 C C . GLN A 1 185 ? -18.422 -5.308 33.489 1.00 93.50 185 GLN A C 1
ATOM 1439 O O . GLN A 1 185 ? -17.685 -4.856 32.619 1.00 93.50 185 GLN A O 1
ATOM 1444 N N . SER A 1 186 ? -18.320 -6.571 33.918 1.00 94.69 186 SER A N 1
ATOM 1445 C CA . SER A 1 186 ? -17.336 -7.506 33.365 1.00 94.69 186 SER A CA 1
ATOM 1446 C C . SER A 1 186 ? -17.543 -7.756 31.867 1.00 94.69 186 SER A C 1
ATOM 1448 O O . SER A 1 186 ? -16.564 -7.876 31.126 1.00 94.69 186 SER A O 1
ATOM 1450 N N . HIS A 1 187 ? -18.795 -7.835 31.412 1.00 94.50 187 HIS A N 1
ATOM 1451 C CA . HIS A 1 187 ? -19.109 -7.980 29.994 1.00 94.50 187 HIS A CA 1
ATOM 1452 C C . HIS A 1 187 ? -18.748 -6.722 29.193 1.00 94.50 187 HIS A C 1
ATOM 1454 O O . HIS A 1 187 ? -18.122 -6.829 28.140 1.00 94.50 187 HIS A O 1
ATOM 1460 N N . ASP A 1 188 ? -19.087 -5.538 29.705 1.00 93.44 188 ASP A N 1
ATOM 1461 C CA . ASP A 1 188 ? -18.779 -4.255 29.070 1.00 93.44 188 ASP A CA 1
ATOM 1462 C C . ASP A 1 188 ? -17.253 -4.045 28.956 1.00 93.44 188 ASP A C 1
ATOM 1464 O O . ASP A 1 188 ? -16.766 -3.624 27.903 1.00 93.44 188 ASP A O 1
ATOM 1468 N N . ASP A 1 189 ? -16.477 -4.430 29.975 1.00 94.56 189 ASP A N 1
ATOM 1469 C CA . ASP A 1 189 ? -15.006 -4.391 29.950 1.00 94.56 189 ASP A CA 1
ATOM 1470 C C . ASP A 1 189 ? -14.416 -5.351 28.897 1.00 94.56 189 ASP A C 1
ATOM 1472 O O . ASP A 1 189 ? -13.473 -5.006 28.169 1.00 94.56 189 ASP A O 1
ATOM 1476 N N . LEU A 1 190 ? -14.994 -6.552 28.762 1.00 96.38 190 LEU A N 1
ATOM 1477 C CA . LEU A 1 190 ? -14.601 -7.516 27.731 1.00 96.38 190 LEU A CA 1
ATOM 1478 C C . LEU A 1 190 ? -14.891 -6.975 26.325 1.00 96.38 190 LEU A C 1
ATOM 1480 O O . LEU A 1 190 ? -14.018 -7.029 25.456 1.00 96.38 190 LEU A O 1
ATOM 1484 N N . VAL A 1 191 ? -16.092 -6.436 26.102 1.00 95.25 191 VAL A N 1
ATOM 1485 C CA . VAL A 1 191 ? -16.491 -5.843 24.817 1.00 95.25 191 VAL A CA 1
ATOM 1486 C C . VAL A 1 191 ? -15.605 -4.645 24.480 1.00 95.25 191 VAL A C 1
ATOM 1488 O O . VAL A 1 191 ? -15.130 -4.539 23.352 1.00 95.25 191 VAL A O 1
ATOM 1491 N N . SER A 1 192 ? -15.309 -3.781 25.453 1.00 95.19 192 SER A N 1
ATOM 1492 C CA . SER A 1 192 ? -14.393 -2.649 25.279 1.00 95.19 192 SER A CA 1
ATOM 1493 C C . SER A 1 192 ? -13.007 -3.111 24.815 1.00 95.19 192 SER A C 1
ATOM 1495 O O . SER A 1 192 ? -12.473 -2.609 23.825 1.00 95.19 192 SER A O 1
ATOM 1497 N N . THR A 1 193 ? -12.460 -4.153 25.447 1.00 95.50 193 THR A N 1
ATOM 1498 C CA . THR A 1 193 ? -11.166 -4.736 25.057 1.00 95.50 193 THR A CA 1
ATOM 1499 C C . THR A 1 193 ? -11.205 -5.315 23.636 1.00 95.50 193 THR A C 1
ATOM 1501 O O . THR A 1 193 ? -10.282 -5.113 22.842 1.00 95.50 193 THR A O 1
ATOM 1504 N N . GLN A 1 194 ? -12.293 -5.998 23.270 1.00 95.62 194 GLN A N 1
ATOM 1505 C CA . GLN A 1 194 ? -12.491 -6.507 21.910 1.00 95.62 194 GLN A CA 1
ATOM 1506 C C . GLN A 1 194 ? -12.583 -5.376 20.877 1.00 95.62 194 GLN A C 1
ATOM 1508 O O . GLN A 1 194 ? -12.010 -5.490 19.796 1.00 95.62 194 GLN A O 1
ATOM 1513 N N . LEU A 1 195 ? -13.243 -4.263 21.202 1.00 95.19 195 LEU A N 1
ATOM 1514 C CA . LEU A 1 195 ? -13.325 -3.105 20.310 1.00 95.19 195 LEU A CA 1
ATOM 1515 C C . LEU A 1 195 ? -11.959 -2.448 20.091 1.00 95.19 195 LEU A C 1
ATOM 1517 O O . LEU A 1 195 ? -11.640 -2.103 18.955 1.00 95.19 195 LEU A O 1
ATOM 1521 N N . VAL A 1 196 ? -11.136 -2.327 21.137 1.00 96.50 196 VAL A N 1
ATOM 1522 C CA . VAL A 1 196 ? -9.766 -1.799 21.018 1.00 96.50 196 VAL A CA 1
ATOM 1523 C C . VAL A 1 196 ? -8.920 -2.685 20.103 1.00 96.50 196 VAL A C 1
ATOM 1525 O O . VAL A 1 196 ? -8.335 -2.188 19.146 1.00 96.50 196 VAL A O 1
ATOM 1528 N N . THR A 1 197 ? -8.915 -4.003 20.326 1.00 96.25 197 THR A N 1
ATOM 1529 C CA . THR A 1 197 ? -8.147 -4.938 19.478 1.00 96.25 197 THR A CA 1
ATOM 1530 C C . THR A 1 197 ? -8.630 -4.948 18.022 1.00 96.25 197 THR A C 1
ATOM 1532 O O . THR A 1 197 ? -7.818 -5.026 17.097 1.00 96.25 197 THR A O 1
ATOM 1535 N N . LEU A 1 198 ? -9.941 -4.818 17.788 1.00 96.50 198 LEU A N 1
ATOM 1536 C CA . LEU A 1 198 ? -10.495 -4.668 16.441 1.00 96.50 198 LEU A CA 1
ATOM 1537 C C . LEU A 1 198 ? -10.077 -3.346 15.787 1.00 96.50 198 LEU A C 1
ATOM 1539 O O . LEU A 1 198 ? -9.785 -3.340 14.588 1.00 96.50 198 LEU A O 1
ATOM 1543 N N . ASP A 1 199 ? -10.024 -2.241 16.534 1.00 95.19 199 ASP A N 1
ATOM 1544 C CA . ASP A 1 199 ? -9.550 -0.963 15.998 1.00 95.19 199 ASP A CA 1
ATOM 1545 C C . ASP A 1 199 ? -8.056 -1.007 15.663 1.00 95.19 199 ASP A C 1
ATOM 1547 O O . ASP A 1 199 ? -7.666 -0.576 14.579 1.00 95.19 199 ASP A O 1
ATOM 1551 N N . GLU A 1 200 ? -7.230 -1.614 16.517 1.00 96.44 200 GLU A N 1
ATOM 1552 C CA . GLU A 1 200 ? -5.805 -1.838 16.245 1.00 96.44 200 GLU A CA 1
ATOM 1553 C C . GLU A 1 200 ? -5.602 -2.673 14.971 1.00 96.44 200 GLU A C 1
ATOM 1555 O O . GLU A 1 200 ? -4.842 -2.283 14.077 1.00 96.44 200 GLU A O 1
ATOM 1560 N N . GLY A 1 201 ? -6.347 -3.776 14.826 1.00 96.44 201 GLY A N 1
ATOM 1561 C CA . GLY A 1 201 ? -6.330 -4.598 13.615 1.00 96.44 201 GLY A CA 1
ATOM 1562 C C . GLY A 1 201 ? -6.775 -3.818 12.372 1.00 96.44 201 GLY A C 1
ATOM 1563 O O . GLY A 1 201 ? -6.138 -3.893 11.317 1.00 96.44 201 GLY A O 1
ATOM 1564 N N . ARG A 1 202 ? -7.824 -2.995 12.493 1.00 96.69 202 ARG A N 1
ATOM 1565 C CA . ARG A 1 202 ? -8.288 -2.107 11.416 1.00 96.69 202 ARG A CA 1
ATOM 1566 C C . ARG A 1 202 ? -7.209 -1.100 11.015 1.00 96.69 202 ARG A C 1
ATOM 1568 O O . ARG A 1 202 ? -6.970 -0.913 9.820 1.00 96.69 202 ARG A O 1
ATOM 1575 N N . GLN A 1 203 ? -6.544 -0.465 11.978 1.00 96.12 203 GLN A N 1
ATOM 1576 C CA . GLN A 1 203 ? -5.463 0.488 11.718 1.00 96.12 203 GLN A CA 1
ATOM 1577 C C . GLN A 1 203 ? -4.270 -0.183 11.029 1.00 96.12 203 GLN A C 1
ATOM 1579 O O . GLN A 1 203 ? -3.712 0.385 10.086 1.00 96.12 203 GLN A O 1
ATOM 1584 N N . GLN A 1 204 ? -3.927 -1.412 11.422 1.00 96.94 204 GLN A N 1
ATOM 1585 C CA . GLN A 1 204 ? -2.881 -2.195 10.766 1.00 96.94 204 GLN A CA 1
ATOM 1586 C C . GLN A 1 204 ? -3.219 -2.470 9.293 1.00 96.94 204 GLN A C 1
ATOM 1588 O O . GLN A 1 204 ? -2.381 -2.234 8.420 1.00 96.94 204 GLN A O 1
ATOM 1593 N N . VAL A 1 205 ? -4.449 -2.904 8.997 1.00 95.94 205 VAL A N 1
ATOM 1594 C CA . VAL A 1 205 ? -4.908 -3.146 7.616 1.00 95.94 205 VAL A CA 1
ATOM 1595 C C . VAL A 1 205 ? -4.900 -1.855 6.793 1.00 95.94 205 VAL A C 1
ATOM 1597 O O . VAL A 1 205 ? -4.428 -1.853 5.656 1.00 95.94 205 VAL A O 1
ATOM 1600 N N . ILE A 1 206 ? -5.350 -0.731 7.362 1.00 96.31 206 ILE A N 1
ATOM 1601 C CA . ILE A 1 206 ? -5.280 0.583 6.700 1.00 96.31 206 ILE A CA 1
ATOM 1602 C C . ILE A 1 206 ? -3.822 0.960 6.393 1.00 96.31 206 ILE A C 1
ATOM 1604 O O . ILE A 1 206 ? -3.529 1.456 5.302 1.00 96.31 206 ILE A O 1
ATOM 1608 N N . GLY A 1 207 ? -2.898 0.713 7.325 1.00 96.69 207 GLY A N 1
ATOM 1609 C CA . GLY A 1 207 ? -1.466 0.930 7.121 1.00 96.69 207 GLY A CA 1
ATOM 1610 C C . GLY A 1 207 ? -0.900 0.082 5.978 1.00 96.69 207 GLY A C 1
ATOM 1611 O O . GLY A 1 207 ? -0.204 0.608 5.107 1.00 96.69 207 GLY A O 1
ATOM 1612 N N . GLN A 1 208 ? -1.255 -1.204 5.929 1.00 96.62 208 GLN A N 1
ATOM 1613 C CA . GLN A 1 208 ? -0.852 -2.117 4.854 1.00 96.62 208 GLN A CA 1
ATOM 1614 C C . GLN A 1 208 ? -1.405 -1.688 3.490 1.00 96.62 208 GLN A C 1
ATOM 1616 O O . GLN A 1 208 ? -0.660 -1.670 2.513 1.00 96.62 208 GLN A O 1
ATOM 1621 N N . LEU A 1 209 ? -2.675 -1.276 3.419 1.00 95.38 209 LEU A N 1
ATOM 1622 C CA . LEU A 1 209 ? -3.284 -0.770 2.185 1.00 95.38 209 LEU A CA 1
ATOM 1623 C C . LEU A 1 209 ? -2.588 0.496 1.676 1.00 95.38 209 LEU A C 1
ATOM 1625 O O . LEU A 1 209 ? -2.338 0.613 0.479 1.00 95.38 209 LEU A O 1
ATOM 1629 N N . LYS A 1 210 ? -2.218 1.422 2.570 1.00 96.69 210 LYS A N 1
ATOM 1630 C CA . LYS A 1 210 ? -1.437 2.611 2.191 1.00 96.69 210 LYS A CA 1
ATOM 1631 C C . LYS A 1 210 ? -0.063 2.237 1.636 1.00 96.69 210 LYS A C 1
ATOM 1633 O O . LYS A 1 210 ? 0.340 2.774 0.608 1.00 96.69 210 LYS A O 1
ATOM 1638 N N . ALA A 1 211 ? 0.642 1.310 2.285 1.00 96.19 211 ALA A N 1
ATOM 1639 C CA . ALA A 1 211 ? 1.943 0.841 1.811 1.00 96.19 211 ALA A CA 1
ATOM 1640 C C . ALA A 1 211 ? 1.837 0.162 0.434 1.00 96.19 211 ALA A C 1
ATOM 1642 O O . ALA A 1 211 ? 2.634 0.456 -0.458 1.00 96.19 211 ALA A O 1
ATOM 1643 N N . LEU A 1 212 ? 0.820 -0.683 0.241 1.00 96.88 212 LEU A N 1
ATOM 1644 C CA . LEU A 1 212 ? 0.545 -1.339 -1.035 1.00 96.88 212 LEU A CA 1
ATOM 1645 C C . LEU A 1 212 ? 0.225 -0.321 -2.136 1.00 96.88 212 LEU A C 1
ATOM 1647 O O . LEU A 1 212 ? 0.776 -0.413 -3.230 1.00 96.88 212 LEU A O 1
ATOM 1651 N N . ASN A 1 213 ? -0.608 0.679 -1.839 1.00 97.12 213 ASN A N 1
ATOM 1652 C CA . ASN A 1 213 ? -0.949 1.737 -2.786 1.00 97.12 213 ASN A CA 1
ATOM 1653 C C . ASN A 1 213 ? 0.286 2.544 -3.213 1.00 97.12 213 ASN A C 1
ATOM 1655 O O . ASN A 1 213 ? 0.491 2.779 -4.400 1.00 97.12 213 ASN A O 1
ATOM 1659 N N . ASN A 1 214 ? 1.149 2.911 -2.262 1.00 96.75 214 ASN A N 1
ATOM 1660 C CA . ASN A 1 214 ? 2.399 3.610 -2.566 1.00 96.75 214 ASN A CA 1
ATOM 1661 C C . ASN A 1 214 ? 3.325 2.756 -3.443 1.00 96.75 214 ASN A C 1
ATOM 1663 O O . ASN A 1 214 ? 3.955 3.271 -4.365 1.00 96.75 214 ASN A O 1
ATOM 1667 N N . HIS A 1 215 ? 3.393 1.448 -3.182 1.00 97.06 215 HIS A N 1
ATOM 1668 C CA . HIS A 1 215 ? 4.184 0.530 -3.996 1.00 97.06 215 HIS A CA 1
ATOM 1669 C C . HIS A 1 215 ? 3.632 0.397 -5.423 1.00 97.06 215 HIS A C 1
ATOM 1671 O O . HIS A 1 215 ? 4.398 0.453 -6.382 1.00 97.06 215 HIS A O 1
ATOM 1677 N N . MET A 1 216 ? 2.309 0.283 -5.576 1.00 95.62 216 MET A N 1
ATOM 1678 C CA . MET A 1 216 ? 1.651 0.273 -6.885 1.00 95.62 216 MET A CA 1
ATOM 1679 C C . MET A 1 216 ? 1.910 1.556 -7.672 1.00 95.62 216 MET A C 1
ATOM 1681 O O . MET A 1 216 ? 2.162 1.492 -8.872 1.00 95.62 216 MET A O 1
ATOM 1685 N N . GLN A 1 217 ? 1.878 2.711 -7.009 1.00 97.06 217 GLN A N 1
ATOM 1686 C CA . GLN A 1 217 ? 2.144 3.986 -7.662 1.00 97.06 217 GLN A CA 1
ATOM 1687 C C . GLN A 1 217 ? 3.603 4.094 -8.121 1.00 97.06 217 GLN A C 1
ATOM 1689 O O . GLN A 1 217 ? 3.853 4.461 -9.263 1.00 97.06 217 GLN A O 1
ATOM 1694 N N . ALA A 1 218 ? 4.557 3.647 -7.299 1.00 96.56 218 ALA A N 1
ATOM 1695 C CA . ALA A 1 218 ? 5.959 3.570 -7.705 1.00 96.56 218 ALA A CA 1
ATOM 1696 C C . ALA A 1 218 ? 6.179 2.621 -8.902 1.00 96.56 218 ALA A C 1
ATOM 1698 O O . ALA A 1 218 ? 6.991 2.912 -9.778 1.00 96.56 218 ALA A O 1
ATOM 1699 N N . LEU A 1 219 ? 5.455 1.496 -8.961 1.00 96.81 219 LEU A N 1
ATOM 1700 C CA . LEU A 1 219 ? 5.484 0.591 -10.115 1.00 96.81 219 LEU A CA 1
ATOM 1701 C C . LEU A 1 219 ? 4.891 1.238 -11.375 1.00 96.81 219 LEU A C 1
ATOM 1703 O O . LEU A 1 219 ? 5.427 1.035 -12.463 1.00 96.81 219 LEU A O 1
ATOM 1707 N N . ALA A 1 220 ? 3.819 2.023 -11.242 1.00 96.75 220 ALA A N 1
ATOM 1708 C CA . ALA A 1 220 ? 3.238 2.771 -12.355 1.00 96.75 220 ALA A CA 1
ATOM 1709 C C . ALA A 1 220 ? 4.231 3.805 -12.913 1.00 96.75 220 ALA A C 1
ATOM 1711 O O . ALA A 1 220 ? 4.490 3.807 -14.114 1.00 96.75 220 ALA A O 1
ATOM 1712 N N . ASP A 1 221 ? 4.884 4.581 -12.043 1.00 97.12 221 ASP A N 1
ATOM 1713 C CA . ASP A 1 221 ? 5.909 5.554 -12.449 1.00 97.12 221 ASP A CA 1
ATOM 1714 C C . ASP A 1 221 ? 7.098 4.869 -13.155 1.00 97.12 221 ASP A C 1
ATOM 1716 O O . ASP A 1 221 ? 7.652 5.377 -14.134 1.00 97.12 221 ASP A O 1
ATOM 1720 N N . GLN A 1 222 ? 7.494 3.677 -12.689 1.00 97.38 222 GLN A N 1
ATOM 1721 C CA . GLN A 1 222 ? 8.531 2.874 -13.344 1.00 97.38 222 GLN A CA 1
ATOM 1722 C C . GLN A 1 222 ? 8.109 2.392 -14.735 1.00 97.38 222 GLN A C 1
ATOM 1724 O O . GLN A 1 222 ? 8.932 2.413 -15.655 1.00 97.38 222 GLN A O 1
ATOM 1729 N N . LEU A 1 223 ? 6.856 1.963 -14.904 1.00 96.44 223 LEU A N 1
ATOM 1730 C CA . LEU A 1 223 ? 6.318 1.562 -16.204 1.00 96.44 223 LEU A CA 1
ATOM 1731 C C . LEU A 1 223 ? 6.280 2.739 -17.179 1.00 96.44 223 LEU A C 1
ATOM 1733 O O . LEU A 1 223 ? 6.720 2.581 -18.318 1.00 96.44 223 LEU A O 1
ATOM 1737 N N . ASP A 1 224 ? 5.857 3.918 -16.727 1.00 97.44 224 ASP A N 1
ATOM 1738 C CA . ASP A 1 224 ? 5.849 5.132 -17.547 1.00 97.44 224 ASP A CA 1
ATOM 1739 C C . ASP A 1 224 ? 7.265 5.522 -17.987 1.00 97.44 224 ASP A C 1
ATOM 1741 O O . ASP A 1 224 ? 7.507 5.819 -19.162 1.00 97.44 224 ASP A O 1
ATOM 1745 N N . HIS A 1 225 ? 8.247 5.436 -17.086 1.00 97.31 225 HIS A N 1
ATOM 1746 C CA . HIS A 1 225 ? 9.648 5.661 -17.437 1.00 97.31 225 HIS A CA 1
ATOM 1747 C C . HIS A 1 225 ? 10.198 4.633 -18.431 1.00 97.31 225 HIS A C 1
ATOM 1749 O O . HIS A 1 225 ? 10.972 4.991 -19.324 1.00 97.31 225 HIS A O 1
ATOM 1755 N N . LEU A 1 226 ? 9.829 3.357 -18.297 1.00 97.50 226 LEU A N 1
ATOM 1756 C CA . LEU A 1 226 ? 10.225 2.326 -19.257 1.00 97.50 226 LEU A CA 1
ATOM 1757 C C . LEU A 1 226 ? 9.580 2.558 -20.625 1.00 97.50 226 LEU A C 1
ATOM 1759 O O . LEU A 1 226 ? 10.274 2.439 -21.635 1.00 97.50 226 LEU A O 1
ATOM 1763 N N . ALA A 1 227 ? 8.307 2.954 -20.665 1.00 97.19 227 ALA A N 1
ATOM 1764 C CA . ALA A 1 227 ? 7.610 3.302 -21.897 1.00 97.19 227 ALA A CA 1
ATOM 1765 C C . ALA A 1 227 ? 8.280 4.492 -22.604 1.00 97.19 227 ALA A C 1
ATOM 1767 O O . ALA A 1 227 ? 8.569 4.411 -23.797 1.00 97.19 227 ALA A O 1
ATOM 1768 N N . GLN A 1 228 ? 8.636 5.549 -21.864 1.00 97.69 228 GLN A N 1
ATOM 1769 C CA . GLN A 1 228 ? 9.386 6.692 -22.405 1.00 97.69 228 GLN A CA 1
ATOM 1770 C C . GLN A 1 228 ? 10.758 6.286 -22.958 1.00 97.69 228 GLN A C 1
ATOM 1772 O O . GLN A 1 228 ? 11.162 6.718 -24.038 1.00 97.69 228 GLN A O 1
ATOM 1777 N N . ARG A 1 229 ? 11.493 5.421 -22.249 1.00 97.75 229 ARG A N 1
ATOM 1778 C CA . ARG A 1 229 ? 12.773 4.906 -22.758 1.00 97.75 229 ARG A CA 1
ATOM 1779 C C . ARG A 1 229 ? 12.580 4.097 -24.032 1.00 97.75 229 ARG A C 1
ATOM 1781 O O . ARG A 1 229 ? 13.365 4.242 -24.966 1.00 97.75 229 ARG A O 1
ATOM 1788 N N . GLN A 1 230 ? 11.541 3.268 -24.087 1.00 97.69 230 GLN A N 1
ATOM 1789 C CA . GLN A 1 230 ? 11.220 2.480 -25.269 1.00 97.69 230 GLN A CA 1
ATOM 1790 C C . GLN A 1 230 ? 10.919 3.374 -26.477 1.00 97.69 230 GLN A C 1
ATOM 1792 O O . GLN A 1 230 ? 11.424 3.092 -27.563 1.00 97.69 230 GLN A O 1
ATOM 1797 N N . THR A 1 231 ? 10.172 4.469 -26.299 1.00 97.69 231 THR A N 1
ATOM 1798 C CA . THR A 1 231 ? 9.918 5.427 -27.385 1.00 97.69 231 THR A CA 1
ATOM 1799 C C . THR A 1 231 ? 11.202 6.103 -27.856 1.00 97.69 231 THR A C 1
ATOM 1801 O O . THR A 1 231 ? 11.458 6.137 -29.055 1.00 97.69 231 THR A O 1
ATOM 1804 N N . THR A 1 232 ? 12.077 6.531 -26.939 1.00 98.06 232 THR A N 1
ATOM 1805 C CA . THR A 1 232 ? 13.374 7.125 -27.306 1.00 98.06 232 THR A CA 1
ATOM 1806 C C . THR A 1 232 ? 14.271 6.139 -28.059 1.00 98.06 232 THR A C 1
ATOM 1808 O O . THR A 1 232 ? 14.922 6.510 -29.036 1.00 98.06 232 THR A O 1
ATOM 1811 N N . TYR A 1 233 ? 14.311 4.867 -27.649 1.00 97.69 233 TYR A N 1
ATOM 1812 C CA . TYR A 1 233 ? 15.070 3.848 -28.378 1.00 97.69 233 TYR A CA 1
ATOM 1813 C C . TYR A 1 233 ? 14.478 3.559 -29.760 1.00 97.69 233 TYR A C 1
ATOM 1815 O O . TYR A 1 233 ? 15.237 3.367 -30.708 1.00 97.69 233 TYR A O 1
ATOM 1823 N N . ALA A 1 234 ? 13.151 3.561 -29.897 1.00 97.88 234 ALA A N 1
ATOM 1824 C CA . ALA A 1 234 ? 12.494 3.397 -31.189 1.00 97.88 234 ALA A CA 1
ATOM 1825 C C . ALA A 1 234 ? 12.836 4.550 -32.150 1.00 97.88 234 ALA A C 1
ATOM 1827 O O . ALA A 1 234 ? 13.211 4.298 -33.294 1.00 97.88 234 ALA A O 1
ATOM 1828 N N . GLU A 1 235 ? 12.793 5.797 -31.672 1.00 97.94 235 GLU A N 1
ATOM 1829 C CA . GLU A 1 235 ? 13.205 6.979 -32.442 1.00 97.94 235 GLU A CA 1
ATOM 1830 C C . GLU A 1 235 ? 14.677 6.897 -32.860 1.00 97.94 235 GLU A C 1
ATOM 1832 O O . GLU A 1 235 ? 15.012 7.109 -34.027 1.00 97.94 235 GLU A O 1
ATOM 1837 N N . ARG A 1 236 ? 15.565 6.517 -31.931 1.00 97.75 236 ARG A N 1
ATOM 1838 C CA . ARG A 1 236 ? 16.995 6.378 -32.224 1.00 97.75 236 ARG A CA 1
ATOM 1839 C C . ARG A 1 236 ? 17.278 5.270 -33.237 1.00 97.75 236 ARG A C 1
ATOM 1841 O O . ARG A 1 236 ? 18.151 5.438 -34.087 1.00 97.75 236 ARG A O 1
ATOM 1848 N N . ASN A 1 237 ? 16.552 4.157 -33.169 1.00 97.62 237 ASN A N 1
ATOM 1849 C CA . ASN A 1 237 ? 16.667 3.083 -34.153 1.00 97.62 237 ASN A CA 1
ATOM 1850 C C . ASN A 1 237 ? 16.214 3.548 -35.541 1.00 97.62 237 ASN A C 1
ATOM 1852 O O . ASN A 1 237 ? 16.924 3.295 -36.510 1.00 97.62 237 ASN A O 1
ATOM 1856 N N . ALA A 1 238 ? 15.106 4.288 -35.639 1.00 97.88 238 ALA A N 1
ATOM 1857 C CA . ALA A 1 238 ? 14.652 4.855 -36.908 1.00 97.88 238 ALA A CA 1
ATOM 1858 C C . ALA A 1 238 ? 15.687 5.825 -37.514 1.00 97.88 238 ALA A C 1
ATOM 1860 O O . ALA A 1 238 ? 15.950 5.790 -38.718 1.00 97.88 238 ALA A O 1
ATOM 1861 N N . GLU A 1 239 ? 16.331 6.650 -36.682 1.00 98.06 239 GLU A N 1
ATOM 1862 C CA . GLU A 1 239 ? 17.413 7.540 -37.117 1.00 98.06 239 GLU A CA 1
ATOM 1863 C C . GLU A 1 239 ? 18.632 6.753 -37.628 1.00 98.06 239 GLU A C 1
ATOM 1865 O O . GLU A 1 239 ? 19.176 7.064 -38.689 1.00 98.06 239 GLU A O 1
ATOM 1870 N N . LEU A 1 240 ? 19.054 5.709 -36.906 1.00 97.50 240 LEU A N 1
ATOM 1871 C CA . LEU A 1 240 ? 20.169 4.852 -37.316 1.00 97.50 240 LEU A CA 1
ATOM 1872 C C . LEU A 1 240 ? 19.869 4.099 -38.617 1.00 97.50 240 LEU A C 1
ATOM 1874 O O . LEU A 1 240 ? 20.742 4.000 -39.479 1.00 97.50 240 LEU A O 1
ATOM 1878 N N . GLU A 1 241 ? 18.641 3.614 -38.800 1.00 98.19 241 GLU A N 1
ATOM 1879 C CA . GLU A 1 241 ? 18.201 3.007 -40.058 1.00 98.19 241 GLU A CA 1
ATOM 1880 C C . GLU A 1 241 ? 18.274 4.004 -41.219 1.00 98.19 241 GLU A C 1
ATOM 1882 O O . GLU A 1 241 ? 18.764 3.665 -42.299 1.00 98.19 241 GLU A O 1
ATOM 1887 N N . GLN A 1 242 ? 17.849 5.252 -41.006 1.00 98.06 242 GLN A N 1
ATOM 1888 C CA . GLN A 1 242 ? 17.956 6.303 -42.017 1.00 98.06 242 GLN A CA 1
ATOM 1889 C C . GLN A 1 242 ? 19.420 6.618 -42.357 1.00 98.06 242 GLN A C 1
ATOM 1891 O O . GLN A 1 242 ? 19.769 6.729 -43.534 1.00 98.06 242 GLN A O 1
ATOM 1896 N N . GLN A 1 243 ? 20.285 6.734 -41.346 1.00 97.81 243 GLN A N 1
ATOM 1897 C CA . GLN A 1 243 ? 21.720 6.954 -41.544 1.00 97.81 243 GLN A CA 1
ATOM 1898 C C . GLN A 1 243 ? 22.371 5.790 -42.299 1.00 97.81 243 GLN A C 1
ATOM 1900 O O . GLN A 1 243 ? 23.179 6.022 -43.199 1.00 97.81 243 GLN A O 1
ATOM 1905 N N . SER A 1 244 ? 21.990 4.551 -41.979 1.00 97.81 244 SER A N 1
ATOM 1906 C CA . SER A 1 244 ? 22.465 3.351 -42.667 1.00 97.81 244 SER A CA 1
ATOM 1907 C C . SER A 1 244 ? 22.062 3.349 -44.144 1.00 97.81 244 SER A C 1
ATOM 1909 O O . SER A 1 244 ? 22.925 3.150 -44.999 1.00 97.81 244 SER A O 1
ATOM 1911 N N . ARG A 1 245 ? 20.800 3.670 -44.465 1.00 97.75 245 ARG A N 1
ATOM 1912 C CA . ARG A 1 245 ? 20.339 3.800 -45.860 1.00 97.75 245 ARG A CA 1
ATOM 1913 C C . ARG A 1 245 ? 21.103 4.888 -46.614 1.00 97.75 245 ARG A C 1
ATOM 1915 O O . ARG A 1 245 ? 21.625 4.629 -47.690 1.00 97.75 245 ARG A O 1
ATOM 1922 N N . ALA A 1 246 ? 21.264 6.067 -46.013 1.00 97.56 246 ALA A N 1
ATOM 1923 C CA . ALA A 1 246 ? 22.021 7.156 -46.627 1.00 97.56 246 ALA A CA 1
ATOM 1924 C C . ALA A 1 246 ? 23.503 6.798 -46.851 1.00 97.56 246 ALA A C 1
ATOM 1926 O O . ALA A 1 246 ? 24.115 7.256 -47.817 1.00 97.56 246 ALA A O 1
ATOM 1927 N N . ALA A 1 247 ? 24.103 5.995 -45.967 1.00 97.56 247 ALA A N 1
ATOM 1928 C CA . ALA A 1 247 ? 25.455 5.481 -46.155 1.00 97.56 247 ALA A CA 1
ATOM 1929 C C . ALA A 1 247 ? 25.528 4.460 -47.303 1.00 97.56 247 ALA A C 1
ATOM 1931 O O . ALA A 1 247 ? 26.469 4.529 -48.093 1.00 97.56 247 ALA A O 1
ATOM 1932 N N . MET A 1 248 ? 24.538 3.570 -47.436 1.00 97.69 248 MET A N 1
ATOM 1933 C CA . MET A 1 248 ? 24.441 2.632 -48.565 1.00 97.69 248 MET A CA 1
ATOM 1934 C C . MET A 1 248 ? 24.299 3.374 -49.898 1.00 97.69 248 MET A C 1
ATOM 1936 O O . MET A 1 248 ? 25.067 3.104 -50.814 1.00 97.69 248 MET A O 1
ATOM 1940 N N . ASP A 1 249 ? 23.432 4.387 -49.979 1.00 97.88 249 ASP A N 1
ATOM 1941 C CA . ASP A 1 249 ? 23.277 5.206 -51.191 1.00 97.88 249 ASP A CA 1
ATOM 1942 C C . ASP A 1 249 ? 24.592 5.901 -51.592 1.00 97.88 249 ASP A C 1
ATOM 1944 O O . ASP A 1 249 ? 24.925 6.019 -52.773 1.00 97.88 249 ASP A O 1
ATOM 1948 N N . ARG A 1 250 ? 25.374 6.360 -50.602 1.00 97.81 250 ARG A N 1
ATOM 1949 C CA . ARG A 1 250 ? 26.701 6.952 -50.838 1.00 97.81 250 ARG A CA 1
ATOM 1950 C C . ARG A 1 250 ? 27.713 5.927 -51.338 1.00 97.81 250 ARG A C 1
ATOM 1952 O O . ARG A 1 250 ? 28.528 6.282 -52.185 1.00 97.81 250 ARG A O 1
ATOM 1959 N N . LEU A 1 251 ? 27.687 4.701 -50.816 1.00 97.38 251 LEU A N 1
ATOM 1960 C CA . LEU A 1 251 ? 28.552 3.619 -51.290 1.00 97.38 251 LEU A CA 1
ATOM 1961 C C . LEU A 1 251 ? 28.218 3.251 -52.737 1.00 97.38 251 LEU A C 1
ATOM 1963 O O . LEU A 1 251 ? 29.127 3.213 -53.559 1.00 97.38 251 LEU A O 1
ATOM 1967 N N . ASP A 1 252 ? 26.935 3.112 -53.072 1.00 97.81 252 ASP A N 1
ATOM 1968 C CA . ASP A 1 252 ? 26.488 2.841 -54.443 1.00 97.81 252 ASP A CA 1
ATOM 1969 C C . ASP A 1 252 ? 26.939 3.936 -55.423 1.00 97.81 252 ASP A C 1
ATOM 1971 O O . ASP A 1 252 ? 27.369 3.655 -56.544 1.00 97.81 252 ASP A O 1
ATOM 1975 N N . GLU A 1 253 ? 26.868 5.203 -55.010 1.00 97.94 253 GLU A N 1
ATOM 1976 C CA . GLU A 1 253 ? 27.349 6.328 -55.813 1.00 97.94 253 GLU A CA 1
ATOM 1977 C C . GLU A 1 253 ? 28.876 6.311 -55.987 1.00 97.94 253 GLU A C 1
ATOM 1979 O O . GLU A 1 253 ? 29.378 6.558 -57.087 1.00 97.94 253 GLU A O 1
ATOM 1984 N N . ILE A 1 254 ? 29.631 6.001 -54.927 1.00 97.56 254 ILE A N 1
ATOM 1985 C CA . ILE A 1 254 ? 31.090 5.836 -55.005 1.00 97.56 254 ILE A CA 1
ATOM 1986 C C . ILE A 1 254 ? 31.444 4.683 -55.947 1.00 97.56 254 ILE A C 1
ATOM 1988 O O . ILE A 1 254 ? 32.316 4.849 -56.798 1.00 97.56 254 ILE A O 1
ATOM 1992 N N . ASP A 1 255 ? 30.741 3.556 -55.866 1.00 98.00 255 ASP A N 1
ATOM 1993 C CA . ASP A 1 255 ? 30.964 2.403 -56.737 1.00 98.00 255 ASP A CA 1
ATOM 1994 C C . ASP A 1 255 ? 30.687 2.732 -58.205 1.00 98.00 255 ASP A C 1
ATOM 1996 O O . ASP A 1 255 ? 31.479 2.372 -59.080 1.00 98.00 255 ASP A O 1
ATOM 2000 N N . ARG A 1 256 ? 29.615 3.480 -58.501 1.00 97.56 256 ARG A N 1
ATOM 2001 C CA . ARG A 1 256 ? 29.348 3.977 -59.863 1.00 97.56 256 ARG A CA 1
ATOM 2002 C C . ARG A 1 256 ? 30.468 4.882 -60.366 1.00 97.56 256 ARG A C 1
ATOM 2004 O O . ARG A 1 256 ? 30.904 4.727 -61.506 1.00 97.56 256 ARG A O 1
ATOM 2011 N N . ARG A 1 257 ? 30.960 5.804 -59.531 1.00 97.56 257 ARG A N 1
ATOM 2012 C CA . ARG A 1 257 ? 32.084 6.686 -59.890 1.00 97.56 257 ARG A CA 1
ATOM 2013 C C . ARG A 1 257 ? 33.369 5.906 -60.120 1.00 97.56 257 ARG A C 1
ATOM 2015 O O . ARG A 1 257 ? 34.068 6.194 -61.084 1.00 97.56 257 ARG A O 1
ATOM 2022 N N . ASN A 1 258 ? 33.658 4.920 -59.277 1.00 96.88 258 ASN A N 1
ATOM 2023 C CA . ASN A 1 258 ? 34.828 4.063 -59.425 1.00 96.88 258 ASN A CA 1
ATOM 2024 C C . ASN A 1 258 ? 34.775 3.280 -60.740 1.00 96.88 258 ASN A C 1
ATOM 2026 O O . ASN A 1 258 ? 35.766 3.273 -61.460 1.00 96.88 258 ASN A O 1
ATOM 2030 N N . ARG A 1 259 ? 33.620 2.704 -61.107 1.00 97.06 259 ARG A N 1
ATOM 2031 C CA . ARG A 1 259 ? 33.445 2.048 -62.417 1.00 97.06 259 ARG A CA 1
ATOM 2032 C C . ARG A 1 259 ? 33.688 3.014 -63.574 1.00 97.06 259 ARG A C 1
ATOM 2034 O O . ARG A 1 259 ? 34.499 2.722 -64.436 1.00 97.06 259 ARG A O 1
ATOM 2041 N N . ALA A 1 260 ? 33.097 4.208 -63.531 1.00 97.00 260 ALA A N 1
ATOM 2042 C CA . ALA A 1 260 ? 33.318 5.217 -64.568 1.00 97.00 260 ALA A CA 1
ATOM 2043 C C . ALA A 1 260 ? 34.786 5.685 -64.663 1.00 97.00 260 ALA A C 1
ATOM 2045 O O . ALA A 1 260 ? 35.251 6.057 -65.739 1.00 97.00 260 ALA A O 1
ATOM 2046 N N . LEU A 1 261 ? 35.524 5.710 -63.546 1.00 97.12 261 LEU A N 1
ATOM 2047 C CA . LEU A 1 261 ? 36.961 6.002 -63.543 1.00 97.12 261 LEU A CA 1
ATOM 2048 C C . LEU A 1 261 ? 37.785 4.851 -64.130 1.00 97.12 261 LEU A C 1
ATOM 2050 O O . LEU A 1 261 ? 38.749 5.132 -64.836 1.00 97.12 261 LEU A O 1
ATOM 2054 N N . ILE A 1 262 ? 37.404 3.598 -63.864 1.00 97.62 262 ILE A N 1
ATOM 2055 C CA . ILE A 1 262 ? 38.017 2.411 -64.478 1.00 97.62 262 ILE A CA 1
ATOM 2056 C C . ILE A 1 262 ? 37.810 2.454 -65.995 1.00 97.62 262 ILE A C 1
ATOM 2058 O O . ILE A 1 262 ? 38.797 2.419 -66.720 1.00 97.62 262 ILE A O 1
ATOM 2062 N N . ASP A 1 263 ? 36.576 2.664 -66.466 1.00 97.25 263 ASP A N 1
ATOM 2063 C CA . ASP A 1 263 ? 36.264 2.748 -67.901 1.00 97.25 263 ASP A CA 1
ATOM 2064 C C . ASP A 1 263 ? 37.107 3.839 -68.595 1.00 97.25 263 ASP A C 1
ATOM 2066 O O . ASP A 1 263 ? 37.712 3.616 -69.642 1.00 97.25 263 ASP A O 1
ATOM 2070 N N . ARG A 1 264 ? 37.235 5.021 -67.972 1.00 96.69 264 ARG A N 1
ATOM 2071 C CA . ARG A 1 264 ? 38.089 6.110 -68.486 1.00 96.69 264 ARG A CA 1
ATOM 2072 C C . ARG A 1 264 ? 39.575 5.764 -68.487 1.00 96.69 264 ARG A C 1
ATOM 2074 O O . ARG A 1 264 ? 40.301 6.233 -69.363 1.00 96.69 264 ARG A O 1
ATOM 2081 N N . ALA A 1 265 ? 40.047 5.021 -67.488 1.00 96.19 265 ALA A N 1
ATOM 2082 C CA . ALA A 1 265 ? 41.434 4.580 -67.426 1.00 96.19 265 ALA A CA 1
ATOM 2083 C C . ALA A 1 265 ? 41.731 3.571 -68.546 1.00 96.19 265 ALA A C 1
ATOM 2085 O O . ALA A 1 265 ? 42.744 3.721 -69.226 1.00 96.19 265 ALA A O 1
ATOM 2086 N N . GLU A 1 266 ? 40.821 2.626 -68.796 1.00 97.12 266 GLU A N 1
ATOM 2087 C CA . GLU A 1 266 ? 40.912 1.667 -69.904 1.00 97.12 266 GLU A CA 1
ATOM 2088 C C . GLU A 1 266 ? 40.878 2.371 -71.273 1.00 97.12 266 GLU A C 1
ATOM 2090 O O . GLU A 1 266 ? 41.699 2.077 -72.145 1.00 97.12 266 GLU A O 1
ATOM 2095 N N . GLU A 1 267 ? 39.995 3.359 -71.464 1.00 97.00 267 GLU A N 1
ATOM 2096 C CA . GLU A 1 267 ? 39.960 4.188 -72.680 1.00 97.00 267 GLU A CA 1
ATOM 2097 C C . GLU A 1 267 ? 41.269 4.964 -72.893 1.00 97.00 267 GLU A C 1
ATOM 2099 O O . GLU A 1 267 ? 41.792 5.023 -74.012 1.00 97.00 267 GLU A O 1
ATOM 2104 N N . ALA A 1 268 ? 41.819 5.557 -71.828 1.00 96.50 268 ALA A N 1
ATOM 2105 C CA . ALA A 1 268 ? 43.086 6.276 -71.884 1.00 96.50 268 ALA A CA 1
ATOM 2106 C C . ALA A 1 268 ? 44.259 5.337 -72.207 1.00 96.50 268 ALA A C 1
ATOM 2108 O O . ALA A 1 268 ? 45.109 5.687 -73.027 1.00 96.50 268 ALA A O 1
ATOM 2109 N N . GLU A 1 269 ? 44.293 4.138 -71.620 1.00 97.44 269 GLU A N 1
ATOM 2110 C CA . GLU A 1 269 ? 45.294 3.108 -71.911 1.00 97.44 269 GLU A CA 1
ATOM 2111 C C . GLU A 1 269 ? 45.207 2.633 -73.369 1.00 97.44 269 GLU A C 1
ATOM 2113 O O . GLU A 1 269 ? 46.221 2.576 -74.069 1.00 97.44 269 GLU A O 1
ATOM 2118 N N . ALA A 1 270 ? 43.998 2.383 -73.880 1.00 95.94 270 ALA A N 1
ATOM 2119 C CA . ALA A 1 270 ? 43.782 2.058 -75.288 1.00 95.94 270 ALA A CA 1
ATOM 2120 C C . ALA A 1 270 ? 44.246 3.195 -76.219 1.00 95.94 270 ALA A C 1
ATOM 2122 O O . ALA A 1 270 ? 44.883 2.944 -77.248 1.00 95.94 270 ALA A O 1
ATOM 2123 N N . GLY A 1 271 ? 43.977 4.450 -75.844 1.00 96.69 271 GLY A N 1
ATOM 2124 C CA . GLY A 1 271 ? 44.467 5.637 -76.542 1.00 96.69 271 GLY A CA 1
ATOM 2125 C C . GLY A 1 271 ? 45.996 5.719 -76.573 1.00 96.69 271 GLY A C 1
ATOM 2126 O O . GLY A 1 271 ? 46.574 5.939 -77.639 1.00 96.69 271 GLY A O 1
ATOM 2127 N N . LEU A 1 272 ? 46.659 5.477 -75.438 1.00 96.25 272 LEU A N 1
ATOM 2128 C CA . LEU A 1 272 ? 48.121 5.433 -75.340 1.00 96.25 272 LEU A CA 1
ATOM 2129 C C . LEU A 1 272 ? 48.717 4.311 -76.193 1.00 96.25 272 LEU A C 1
ATOM 2131 O O . LEU A 1 272 ? 49.668 4.562 -76.930 1.00 96.25 272 LEU A O 1
ATOM 2135 N N . ASN A 1 273 ? 48.135 3.110 -76.164 1.00 96.12 273 ASN A N 1
ATOM 2136 C CA . ASN A 1 273 ? 48.574 1.981 -76.987 1.00 96.12 273 ASN A CA 1
ATOM 2137 C C . ASN A 1 273 ? 48.449 2.283 -78.488 1.00 96.12 273 ASN A C 1
ATOM 2139 O O . ASN A 1 273 ? 49.350 1.964 -79.264 1.00 96.12 273 ASN A O 1
ATOM 2143 N N . LYS A 1 274 ? 47.374 2.966 -78.901 1.00 96.50 274 LYS A N 1
ATOM 2144 C CA . LYS A 1 274 ? 47.202 3.437 -80.282 1.00 96.50 274 LYS A CA 1
ATOM 2145 C C . LYS A 1 274 ? 48.240 4.495 -80.666 1.00 96.50 274 LYS A C 1
ATOM 2147 O O . LYS A 1 274 ? 48.793 4.441 -81.760 1.00 96.50 274 LYS A O 1
ATOM 2152 N N . CYS A 1 275 ? 48.522 5.459 -79.791 1.00 95.25 275 CYS A N 1
ATOM 2153 C CA . CYS A 1 275 ? 49.589 6.430 -80.036 1.00 95.25 275 CYS A CA 1
ATOM 2154 C C . CYS A 1 275 ? 50.962 5.748 -80.116 1.00 95.25 275 CYS A C 1
ATOM 2156 O O . CYS A 1 275 ? 51.748 6.080 -80.998 1.00 95.25 275 CYS A O 1
ATOM 2158 N N . ALA A 1 276 ? 51.236 4.764 -79.257 1.00 95.38 276 ALA A N 1
ATOM 2159 C CA . ALA A 1 276 ? 52.471 3.986 -79.290 1.00 95.38 276 ALA A CA 1
ATOM 2160 C C . ALA A 1 276 ? 52.623 3.202 -80.604 1.00 95.38 276 ALA A C 1
ATOM 2162 O O . ALA A 1 276 ? 53.700 3.222 -81.199 1.00 95.38 276 ALA A O 1
ATOM 2163 N N . SER A 1 277 ? 51.550 2.579 -81.110 1.00 94.38 277 SER A N 1
ATOM 2164 C CA . SER A 1 277 ? 51.586 1.891 -82.406 1.00 94.38 277 SER A CA 1
ATOM 2165 C C . SER A 1 277 ? 51.830 2.868 -83.560 1.00 94.38 277 SER A C 1
ATOM 2167 O O . SER A 1 277 ? 52.664 2.604 -84.415 1.00 94.38 277 SER A O 1
ATOM 2169 N N . GLN A 1 278 ? 51.173 4.034 -83.550 1.00 95.12 278 GLN A N 1
ATOM 2170 C CA . GLN A 1 278 ? 51.396 5.087 -84.549 1.00 95.12 278 GLN A CA 1
ATOM 2171 C C . GLN A 1 278 ? 52.834 5.615 -84.527 1.00 95.12 278 GLN A C 1
ATOM 2173 O O . GLN A 1 278 ? 53.404 5.873 -85.584 1.00 95.12 278 GLN A O 1
ATOM 2178 N N . ILE A 1 279 ? 53.426 5.778 -83.340 1.00 94.00 279 ILE A N 1
ATOM 2179 C CA . ILE A 1 279 ? 54.836 6.155 -83.201 1.00 94.00 279 ILE A CA 1
ATOM 2180 C C . ILE A 1 279 ? 55.725 5.068 -83.806 1.00 94.00 279 ILE A C 1
ATOM 2182 O O . ILE A 1 279 ? 56.612 5.398 -84.584 1.00 94.00 279 ILE A O 1
ATOM 2186 N N . SER A 1 280 ? 55.461 3.790 -83.523 1.00 94.25 280 SER A N 1
ATOM 2187 C CA . SER A 1 280 ? 56.222 2.676 -84.101 1.00 94.25 280 SER A CA 1
ATOM 2188 C C . SER A 1 280 ? 56.120 2.625 -85.634 1.00 94.25 280 SER A C 1
ATOM 2190 O O . SER A 1 280 ? 57.138 2.466 -86.309 1.00 94.25 280 SER A O 1
ATOM 2192 N N . ASP A 1 281 ? 54.930 2.852 -86.199 1.00 93.50 281 ASP A N 1
ATOM 2193 C CA . ASP A 1 281 ? 54.723 2.944 -87.652 1.00 93.50 281 ASP A CA 1
ATOM 2194 C C . ASP A 1 281 ? 55.481 4.140 -88.259 1.00 93.50 281 ASP A C 1
ATOM 2196 O O . ASP A 1 281 ? 56.124 4.028 -89.309 1.00 93.50 281 ASP A O 1
ATOM 2200 N N . LEU A 1 282 ? 55.450 5.302 -87.594 1.00 93.38 282 LEU A N 1
ATOM 2201 C CA . LEU A 1 282 ? 56.212 6.484 -88.008 1.00 93.38 282 LEU A CA 1
ATOM 2202 C C . LEU A 1 282 ? 57.724 6.251 -87.925 1.00 93.38 282 LEU A C 1
ATOM 2204 O O . LEU A 1 282 ? 58.459 6.661 -88.821 1.00 93.38 282 LEU A O 1
ATOM 2208 N N . GLU A 1 283 ? 58.206 5.570 -86.888 1.00 93.25 283 GLU A N 1
ATOM 2209 C CA . GLU A 1 283 ? 59.609 5.177 -86.772 1.00 93.25 283 GLU A CA 1
ATOM 2210 C C . GLU A 1 283 ? 60.014 4.231 -87.905 1.00 93.25 283 GLU A C 1
ATOM 2212 O O . GLU A 1 283 ? 61.064 4.433 -88.521 1.00 93.25 283 GLU A O 1
ATOM 2217 N N . HIS A 1 284 ? 59.171 3.248 -88.234 1.00 93.19 284 HIS A N 1
ATOM 2218 C CA . HIS A 1 284 ? 59.419 2.318 -89.333 1.00 93.19 284 HIS A CA 1
ATOM 2219 C C . HIS A 1 284 ? 59.482 3.038 -90.684 1.00 93.19 284 HIS A C 1
ATOM 2221 O O . HIS A 1 284 ? 60.481 2.926 -91.397 1.00 93.19 284 HIS A O 1
ATOM 2227 N N . THR A 1 285 ? 58.476 3.857 -91.002 1.00 93.75 285 THR A N 1
ATOM 2228 C CA . THR A 1 285 ? 58.450 4.649 -92.244 1.00 93.75 285 THR A CA 1
ATOM 2229 C C . THR A 1 285 ? 59.613 5.637 -92.324 1.00 93.75 285 THR A C 1
ATOM 2231 O O . THR A 1 285 ? 60.189 5.833 -93.393 1.00 93.75 285 THR A O 1
ATOM 2234 N N . HIS A 1 286 ? 60.030 6.230 -91.206 1.00 92.38 286 HIS A N 1
ATOM 2235 C CA . HIS A 1 286 ? 61.202 7.098 -91.161 1.00 92.38 286 HIS A CA 1
ATOM 2236 C C . HIS A 1 286 ? 62.512 6.326 -91.402 1.00 92.38 286 HIS A C 1
ATOM 2238 O O . HIS A 1 286 ? 63.403 6.827 -92.094 1.00 92.38 286 HIS A O 1
ATOM 2244 N N . VAL A 1 287 ? 62.645 5.098 -90.887 1.00 92.69 287 VAL A N 1
ATOM 2245 C CA . VAL A 1 287 ? 63.775 4.206 -91.205 1.00 92.69 287 VAL A CA 1
ATOM 2246 C C . VAL A 1 287 ? 63.778 3.836 -92.691 1.00 92.69 287 VAL A C 1
ATOM 2248 O O . VAL A 1 287 ? 64.831 3.917 -93.329 1.00 92.69 287 VAL A O 1
ATOM 2251 N N . GLU A 1 288 ? 62.623 3.503 -93.269 1.00 91.94 288 GLU A N 1
ATOM 2252 C CA . GLU A 1 288 ? 62.486 3.230 -94.706 1.00 91.94 288 GLU A CA 1
ATOM 2253 C C . GLU A 1 288 ? 62.857 4.447 -95.561 1.00 91.94 288 GLU A C 1
ATOM 2255 O O . GLU A 1 288 ? 63.650 4.332 -96.497 1.00 91.94 288 GLU A O 1
ATOM 2260 N N . GLN A 1 289 ? 62.350 5.636 -95.221 1.00 90.81 289 GLN A N 1
ATOM 2261 C CA . GLN A 1 289 ? 62.696 6.882 -95.906 1.00 90.81 289 GLN A CA 1
ATOM 2262 C C . GLN A 1 289 ? 64.194 7.178 -95.813 1.00 90.81 289 GLN A C 1
ATOM 2264 O O . GLN A 1 289 ? 64.808 7.520 -96.823 1.00 90.81 289 GLN A O 1
ATOM 2269 N N . LYS A 1 290 ? 64.818 6.991 -94.641 1.00 91.69 290 LYS A N 1
ATOM 2270 C CA . LYS A 1 290 ? 66.277 7.108 -94.486 1.00 91.69 290 LYS A CA 1
ATOM 2271 C C . LYS A 1 290 ? 67.030 6.117 -95.372 1.00 91.69 290 LYS A C 1
ATOM 2273 O O . LYS A 1 290 ? 68.024 6.498 -95.988 1.00 91.69 290 LYS A O 1
ATOM 2278 N N . ALA A 1 291 ? 66.563 4.873 -95.475 1.00 88.31 291 ALA A N 1
ATOM 2279 C CA . ALA A 1 291 ? 67.161 3.871 -96.354 1.00 88.31 291 ALA A CA 1
ATOM 2280 C C . ALA A 1 291 ? 67.022 4.250 -97.841 1.00 88.31 291 ALA A C 1
ATOM 2282 O O . ALA A 1 291 ? 67.981 4.100 -98.603 1.00 88.31 291 ALA A O 1
ATOM 2283 N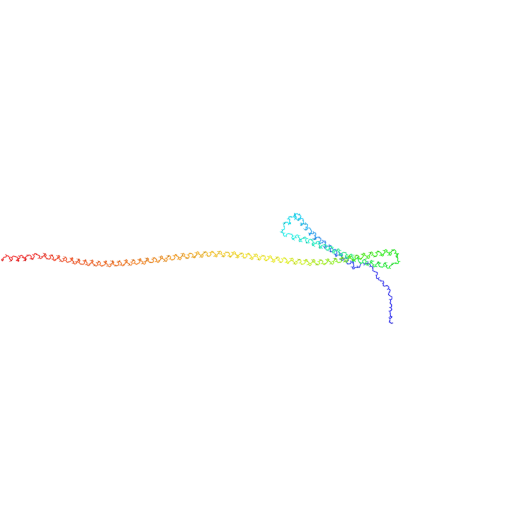 N . LEU A 1 292 ? 65.869 4.792 -98.251 1.00 89.88 292 LEU A N 1
ATOM 2284 C CA . LEU A 1 292 ? 65.645 5.316 -99.602 1.00 89.88 292 LEU A CA 1
ATOM 2285 C C . LEU A 1 292 ? 66.541 6.520 -99.907 1.00 89.88 292 LEU A C 1
ATOM 2287 O O . LEU A 1 292 ? 67.159 6.542 -100.969 1.00 89.88 292 LEU A O 1
ATOM 2291 N N . ILE A 1 293 ? 66.657 7.482 -98.985 1.00 88.62 293 ILE A N 1
ATOM 2292 C CA . ILE A 1 293 ? 67.561 8.637 -99.113 1.00 88.62 293 ILE A CA 1
ATOM 2293 C C . ILE A 1 293 ? 68.999 8.149 -99.272 1.00 88.62 293 ILE A C 1
ATOM 2295 O O . ILE A 1 293 ? 69.651 8.516 -100.242 1.00 88.62 293 ILE A O 1
ATOM 2299 N N . PHE A 1 294 ? 69.465 7.243 -98.413 1.00 89.38 294 PHE A N 1
ATOM 2300 C CA . PHE A 1 294 ? 70.804 6.661 -98.523 1.00 89.38 294 PHE A CA 1
ATOM 2301 C C . PHE A 1 294 ? 71.015 5.913 -99.854 1.00 89.38 294 PHE A C 1
ATOM 2303 O O . PHE A 1 294 ? 72.086 5.966 -100.464 1.00 89.38 294 PHE A O 1
ATOM 2310 N N . GLY A 1 295 ? 69.982 5.225 -100.349 1.00 87.81 295 GLY A N 1
ATOM 2311 C CA . GLY A 1 295 ? 69.985 4.594 -101.669 1.00 87.81 295 GLY A CA 1
ATOM 2312 C C . GLY A 1 295 ? 70.076 5.605 -102.818 1.00 87.81 295 GLY A C 1
ATOM 2313 O O . GLY A 1 295 ? 70.831 5.389 -103.771 1.00 87.81 295 GLY A O 1
ATOM 2314 N N . LEU A 1 296 ? 69.346 6.719 -102.726 1.00 86.69 296 LEU A N 1
ATOM 2315 C CA . LEU A 1 296 ? 69.407 7.828 -103.677 1.00 86.69 296 LEU A CA 1
ATOM 2316 C C . LEU A 1 296 ? 70.764 8.528 -103.631 1.00 86.69 296 LEU A C 1
ATOM 2318 O O . LEU A 1 296 ? 71.333 8.754 -104.690 1.00 86.69 296 LEU A O 1
ATOM 2322 N N . GLU A 1 297 ? 71.324 8.787 -102.451 1.00 87.69 297 GLU A N 1
ATOM 2323 C CA . GLU A 1 297 ? 72.670 9.342 -102.270 1.00 87.69 297 GLU A CA 1
ATOM 2324 C C . GLU A 1 297 ? 73.731 8.448 -102.919 1.00 87.69 297 GLU A C 1
ATOM 2326 O O . GLU A 1 297 ? 74.582 8.936 -103.662 1.00 87.69 297 GLU A O 1
ATOM 2331 N N . LYS A 1 298 ? 73.644 7.121 -102.739 1.00 85.88 298 LYS A N 1
ATOM 2332 C CA . LYS A 1 298 ? 74.514 6.165 -103.442 1.00 85.88 298 LYS A CA 1
ATOM 2333 C C . LYS A 1 298 ? 74.361 6.245 -104.959 1.00 85.88 298 LYS A C 1
ATOM 2335 O O . LYS A 1 298 ? 75.363 6.245 -105.670 1.00 85.88 298 LYS A O 1
ATOM 2340 N N . ARG A 1 299 ? 73.128 6.304 -105.474 1.00 82.62 299 ARG A N 1
ATOM 2341 C CA . ARG A 1 299 ? 72.877 6.467 -106.918 1.00 82.62 299 ARG A CA 1
ATOM 2342 C C . ARG A 1 299 ? 73.409 7.801 -107.433 1.00 82.62 299 ARG A C 1
ATOM 2344 O O . ARG A 1 299 ? 73.997 7.828 -108.509 1.00 82.62 299 ARG A O 1
ATOM 2351 N N . LEU A 1 300 ? 73.253 8.873 -106.663 1.00 83.19 300 LEU A N 1
ATOM 2352 C CA . LEU A 1 300 ? 73.780 10.193 -106.979 1.00 83.19 300 LEU A CA 1
ATOM 2353 C C . LEU A 1 300 ? 75.309 10.151 -107.050 1.00 83.19 300 LEU A C 1
ATOM 2355 O O . LEU A 1 300 ? 75.872 10.625 -108.027 1.00 83.19 300 LEU A O 1
ATOM 2359 N N . ALA A 1 301 ? 75.971 9.486 -106.099 1.00 81.38 301 ALA A N 1
ATOM 2360 C CA . ALA A 1 301 ? 77.417 9.273 -106.114 1.00 81.38 301 ALA A CA 1
ATOM 2361 C C . ALA A 1 301 ? 77.883 8.438 -107.323 1.00 81.38 301 ALA A C 1
ATOM 2363 O O . ALA A 1 301 ? 78.938 8.710 -107.897 1.00 81.38 301 ALA A O 1
ATOM 2364 N N . VAL A 1 302 ? 77.099 7.441 -107.754 1.00 82.31 302 VAL A N 1
ATOM 2365 C CA . VAL A 1 302 ? 77.366 6.686 -108.993 1.00 82.31 302 VAL A CA 1
ATOM 2366 C C . VAL A 1 302 ? 77.231 7.586 -110.219 1.00 82.31 302 VAL A C 1
ATOM 2368 O O . VAL A 1 302 ? 78.128 7.584 -111.057 1.00 82.31 302 VAL A O 1
ATOM 2371 N N . ILE A 1 303 ? 76.161 8.380 -110.318 1.00 79.56 303 ILE A N 1
ATOM 2372 C CA . ILE A 1 303 ? 75.969 9.338 -111.416 1.00 79.56 303 ILE A CA 1
ATOM 2373 C C . ILE A 1 303 ? 77.085 10.386 -111.413 1.00 79.56 303 ILE A C 1
ATOM 2375 O O . ILE A 1 303 ? 77.618 10.697 -112.470 1.00 79.56 303 ILE A O 1
ATOM 2379 N N . GLU A 1 304 ? 77.505 10.879 -110.251 1.00 80.81 304 GLU A N 1
ATOM 2380 C CA . GLU A 1 304 ? 78.610 11.829 -110.127 1.00 80.81 304 GLU A CA 1
ATOM 2381 C C . GLU A 1 304 ? 79.943 11.203 -110.569 1.00 80.81 304 GLU A C 1
ATOM 2383 O O . GLU A 1 304 ? 80.744 11.847 -111.246 1.00 80.81 304 GLU A O 1
ATOM 2388 N N . ASN A 1 305 ? 80.179 9.924 -110.260 1.00 78.94 305 ASN A N 1
ATOM 2389 C CA . ASN A 1 305 ? 81.327 9.181 -110.781 1.00 78.94 305 ASN A CA 1
ATOM 2390 C C . ASN A 1 305 ? 81.239 8.947 -112.292 1.00 78.94 305 ASN A C 1
ATOM 2392 O O . ASN A 1 305 ? 82.263 9.026 -112.973 1.00 78.94 305 ASN A O 1
ATOM 2396 N N . ILE A 1 306 ? 80.044 8.687 -112.828 1.00 76.62 306 ILE A N 1
ATOM 2397 C CA . ILE A 1 306 ? 79.816 8.581 -114.271 1.00 76.62 306 ILE A CA 1
ATOM 2398 C C . ILE A 1 306 ? 80.052 9.936 -114.936 1.00 76.62 306 ILE A C 1
ATOM 2400 O O . ILE A 1 306 ? 80.757 9.961 -115.933 1.00 76.62 306 ILE A O 1
ATOM 2404 N N . ASP A 1 307 ? 79.577 11.058 -114.388 1.00 77.69 307 ASP A N 1
ATOM 2405 C CA . ASP A 1 307 ? 79.846 12.396 -114.931 1.00 77.69 307 ASP A CA 1
ATOM 2406 C C . ASP A 1 307 ? 81.339 12.732 -114.858 1.00 77.69 307 ASP A C 1
ATOM 2408 O O . ASP A 1 307 ? 81.919 13.195 -115.834 1.00 77.69 307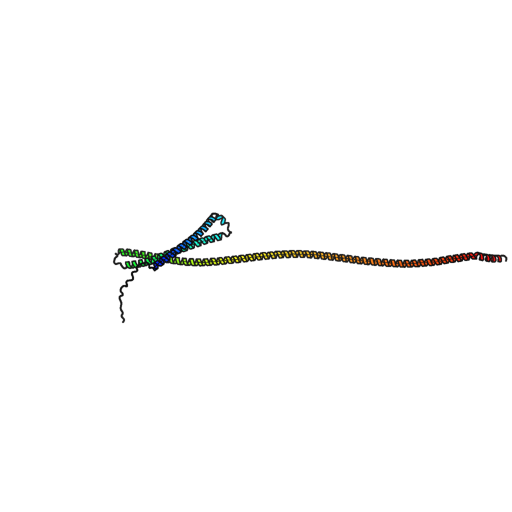 ASP A O 1
ATOM 2412 N N . LYS A 1 308 ? 82.026 12.406 -113.755 1.00 74.62 308 LYS A N 1
ATOM 2413 C CA . LYS A 1 308 ? 83.493 12.540 -113.661 1.00 74.62 308 LYS A CA 1
ATOM 2414 C C . LYS A 1 308 ? 84.215 11.658 -114.684 1.00 74.62 308 LYS A C 1
ATOM 2416 O O . LYS A 1 308 ? 85.199 12.100 -115.279 1.00 74.62 308 LYS A O 1
ATOM 2421 N N . SER A 1 309 ? 83.737 10.436 -114.916 1.00 71.62 309 SER A N 1
ATOM 2422 C CA . SER A 1 309 ? 84.263 9.523 -115.939 1.00 71.62 309 SER A CA 1
ATOM 2423 C C . SER A 1 309 ? 83.981 10.034 -117.353 1.00 71.62 309 SER A C 1
ATOM 2425 O O . SER A 1 309 ? 84.866 10.012 -118.202 1.00 71.62 309 SER A O 1
ATOM 2427 N N . ASN A 1 310 ? 82.798 10.593 -117.592 1.00 66.06 310 ASN A N 1
ATOM 2428 C CA . ASN A 1 310 ? 82.387 11.150 -118.871 1.00 66.06 310 ASN A CA 1
ATOM 2429 C C . ASN A 1 310 ? 83.120 12.464 -119.160 1.00 66.06 310 ASN A C 1
ATOM 2431 O O . ASN A 1 310 ? 83.542 12.694 -120.284 1.00 66.06 310 ASN A O 1
ATOM 2435 N N . ARG A 1 311 ? 83.407 13.282 -118.139 1.00 65.19 311 ARG A N 1
ATOM 2436 C CA . ARG A 1 311 ? 84.339 14.415 -118.232 1.00 65.19 311 ARG A CA 1
ATOM 2437 C C . ARG A 1 311 ? 85.755 13.943 -118.539 1.00 65.19 311 ARG A C 1
ATOM 2439 O O . ARG A 1 311 ? 86.414 14.562 -119.363 1.00 65.19 311 ARG A O 1
ATOM 2446 N N . ARG A 1 312 ? 86.231 12.838 -117.951 1.00 62.44 312 ARG A N 1
ATOM 2447 C CA . ARG A 1 312 ? 87.529 12.245 -118.332 1.00 62.44 312 ARG A CA 1
ATOM 2448 C C . ARG A 1 312 ? 87.519 11.718 -119.765 1.00 62.44 312 ARG A C 1
ATOM 2450 O O . ARG A 1 312 ? 88.496 11.951 -120.469 1.00 62.44 312 ARG A O 1
ATOM 2457 N N . MET A 1 313 ? 86.439 11.080 -120.218 1.00 59.38 313 MET A N 1
ATOM 2458 C CA . MET A 1 313 ? 86.284 10.669 -121.614 1.00 59.38 313 MET A CA 1
ATOM 2459 C C . MET A 1 313 ? 86.222 11.871 -122.544 1.00 59.38 313 MET A C 1
ATOM 2461 O O . MET A 1 313 ? 86.937 11.868 -123.530 1.00 59.38 313 MET A O 1
ATOM 2465 N N . HIS A 1 314 ? 85.462 12.920 -122.231 1.00 56.31 314 HIS A N 1
ATOM 2466 C CA . HIS A 1 314 ? 85.416 14.142 -123.031 1.00 56.31 314 HIS A CA 1
ATOM 2467 C C . HIS A 1 314 ? 86.771 14.850 -123.074 1.00 56.31 314 HIS A C 1
ATOM 2469 O O . HIS A 1 314 ? 87.175 15.307 -124.138 1.00 56.31 314 HIS A O 1
ATOM 2475 N N . VAL A 1 315 ? 87.512 14.886 -121.962 1.00 60.69 315 VAL A N 1
ATOM 2476 C CA . VAL A 1 315 ? 88.886 15.408 -121.928 1.00 60.69 315 VAL A CA 1
ATOM 2477 C C . VAL A 1 315 ? 89.834 14.520 -122.742 1.00 60.69 315 VAL A C 1
ATOM 2479 O O . VAL A 1 315 ? 90.699 15.049 -123.435 1.00 60.69 315 VAL A O 1
ATOM 2482 N N . MET A 1 316 ? 89.666 13.193 -122.738 1.00 55.91 316 MET A N 1
ATOM 2483 C CA . MET A 1 316 ? 90.423 12.304 -123.628 1.00 55.91 316 MET A CA 1
ATOM 2484 C C . MET A 1 316 ? 90.029 12.499 -125.100 1.00 55.91 316 MET A C 1
ATOM 2486 O O . MET A 1 316 ? 90.913 12.623 -125.941 1.00 55.91 316 MET A O 1
ATOM 2490 N N . LEU A 1 317 ? 88.741 12.619 -125.423 1.00 54.12 317 LEU A N 1
ATOM 2491 C CA . LEU A 1 317 ? 88.243 12.812 -126.787 1.00 54.12 317 LEU A CA 1
ATOM 2492 C C . LEU A 1 317 ? 88.736 14.143 -127.373 1.00 54.12 317 LEU A C 1
ATOM 2494 O O . LEU A 1 317 ? 89.188 14.185 -128.515 1.00 54.12 317 LEU A O 1
ATOM 2498 N N . PHE A 1 318 ? 88.756 15.212 -126.569 1.00 55.50 318 PHE A N 1
ATOM 2499 C CA . PHE A 1 318 ? 89.332 16.498 -126.970 1.00 55.50 318 PHE A CA 1
ATOM 2500 C C . PHE A 1 318 ? 90.858 16.461 -127.114 1.00 55.50 318 PHE A C 1
ATOM 2502 O O . PHE A 1 318 ? 91.412 17.202 -127.922 1.00 55.50 318 PHE A O 1
ATOM 2509 N N . ARG A 1 319 ? 91.553 15.581 -126.385 1.00 54.69 319 ARG A N 1
ATOM 2510 C CA . ARG A 1 319 ? 93.016 15.451 -126.466 1.00 54.69 319 ARG A CA 1
ATOM 2511 C C . ARG A 1 319 ? 93.489 14.664 -127.696 1.00 54.69 319 ARG A C 1
ATOM 2513 O O . ARG A 1 319 ? 94.632 14.842 -128.104 1.00 54.69 319 ARG A O 1
ATOM 2520 N N . TYR A 1 320 ? 92.617 13.869 -128.322 1.00 53.84 320 TYR A N 1
ATOM 2521 C CA . TYR A 1 320 ? 92.898 13.154 -129.580 1.00 53.84 320 TYR A CA 1
ATOM 2522 C C . TYR A 1 320 ? 92.245 13.784 -130.828 1.00 53.84 320 TYR A C 1
ATOM 2524 O O . TYR A 1 320 ? 92.597 13.414 -131.950 1.00 53.84 320 TYR A O 1
ATOM 2532 N N . ALA A 1 321 ? 91.366 14.781 -130.662 1.00 49.91 321 ALA A N 1
ATOM 2533 C CA . ALA A 1 321 ? 90.742 15.533 -131.756 1.00 49.91 321 ALA A CA 1
ATOM 2534 C C . ALA A 1 321 ? 91.726 16.198 -132.754 1.00 49.91 321 ALA A C 1
ATOM 2536 O O . ALA A 1 321 ? 91.450 16.145 -133.955 1.00 49.91 321 ALA A O 1
ATOM 2537 N N . PRO A 1 322 ? 92.893 16.752 -132.355 1.00 56.97 322 PRO A N 1
ATOM 2538 C CA . PRO A 1 322 ? 93.815 17.322 -133.341 1.00 56.97 322 PRO A CA 1
ATOM 2539 C C . PRO A 1 322 ? 94.576 16.262 -134.162 1.00 56.97 322 PRO A C 1
ATOM 2541 O O . PRO A 1 322 ? 95.107 16.589 -135.219 1.00 56.97 322 PRO A O 1
ATOM 2544 N N . GLY A 1 323 ? 94.595 14.989 -133.739 1.00 56.00 323 GLY A N 1
ATOM 2545 C CA . GLY A 1 323 ? 95.231 13.900 -134.495 1.00 56.00 323 GLY A CA 1
ATOM 2546 C C . GLY A 1 323 ? 94.374 13.371 -135.651 1.00 56.00 323 GLY A C 1
ATOM 2547 O O . GLY A 1 323 ? 94.890 13.095 -136.732 1.00 56.00 323 GLY A O 1
ATOM 2548 N N . TRP A 1 324 ? 93.053 13.283 -135.461 1.00 54.53 324 TRP A N 1
ATOM 2549 C CA . TRP A 1 324 ? 92.131 12.776 -136.488 1.00 54.53 324 TRP A CA 1
ATOM 2550 C C . TRP A 1 324 ? 91.900 13.773 -137.635 1.00 54.53 324 TRP A C 1
ATOM 2552 O O . TRP A 1 324 ? 91.766 13.362 -138.787 1.00 54.53 324 TRP A O 1
ATOM 2562 N N . LEU A 1 325 ? 91.939 15.081 -137.354 1.00 56.91 325 LEU A N 1
ATOM 2563 C CA . LEU A 1 325 ? 91.836 16.124 -138.385 1.00 56.91 325 LEU A CA 1
ATOM 2564 C C . LEU A 1 325 ? 93.058 16.171 -139.320 1.00 56.91 325 LEU A C 1
ATOM 2566 O O . LEU A 1 325 ? 92.901 16.458 -140.505 1.00 56.91 325 LEU A O 1
ATOM 2570 N N . ALA A 1 326 ? 94.254 15.819 -138.836 1.00 58.66 326 ALA A N 1
ATOM 2571 C CA . ALA A 1 326 ? 95.450 15.742 -139.676 1.00 58.66 326 ALA A CA 1
ATOM 2572 C C . ALA A 1 326 ? 95.408 14.551 -140.656 1.00 58.66 326 ALA A C 1
ATOM 2574 O O . ALA A 1 326 ? 95.825 14.686 -141.804 1.00 58.66 326 ALA A O 1
ATOM 2575 N N . ILE A 1 327 ? 94.850 13.406 -140.245 1.00 58.97 327 ILE A N 1
ATOM 2576 C CA . ILE A 1 327 ? 94.736 12.213 -141.105 1.00 58.97 327 ILE A CA 1
ATOM 2577 C C . ILE A 1 327 ? 93.683 12.422 -142.209 1.00 58.97 327 ILE A C 1
ATOM 2579 O O . ILE A 1 327 ? 93.910 12.034 -143.355 1.00 58.97 327 ILE A O 1
ATOM 2583 N N . LEU A 1 328 ? 92.569 13.099 -141.905 1.00 58.47 328 LEU A N 1
ATOM 2584 C CA . LEU A 1 328 ? 91.548 13.433 -142.906 1.00 58.47 328 LEU A CA 1
ATOM 2585 C C . LEU A 1 328 ? 92.030 14.471 -143.934 1.00 58.47 328 LEU A C 1
ATOM 2587 O O . LEU A 1 328 ? 91.676 14.360 -145.106 1.00 58.47 328 LEU A O 1
ATOM 2591 N N . LEU A 1 329 ? 92.882 15.427 -143.544 1.00 58.69 329 LEU A N 1
ATOM 2592 C CA . LEU A 1 329 ? 93.474 16.389 -144.485 1.00 58.69 329 LEU A CA 1
ATOM 2593 C C . LEU A 1 329 ? 94.500 15.747 -145.434 1.00 58.69 329 LEU A C 1
ATOM 2595 O O . LEU A 1 329 ? 94.558 16.128 -146.602 1.00 58.69 329 LEU A O 1
ATOM 2599 N N . VAL A 1 330 ? 95.248 14.734 -144.982 1.00 59.47 330 VAL A N 1
ATOM 2600 C CA . VAL A 1 330 ? 96.138 13.952 -145.861 1.00 59.47 330 VAL A CA 1
ATOM 2601 C C . VAL A 1 330 ? 95.332 13.124 -146.870 1.00 59.47 330 VAL A C 1
ATOM 2603 O O . VAL A 1 330 ? 95.683 13.093 -148.048 1.00 59.47 330 VAL A O 1
ATOM 2606 N N . PHE A 1 331 ? 94.215 12.517 -146.452 1.00 58.31 331 PHE A N 1
ATOM 2607 C CA . PHE A 1 331 ? 93.338 11.776 -147.369 1.00 58.31 331 PHE A CA 1
ATOM 2608 C C . PHE A 1 331 ? 92.613 12.684 -148.375 1.00 58.31 331 PHE A C 1
ATOM 2610 O O . PHE A 1 331 ? 92.479 12.313 -149.540 1.00 58.31 331 PHE A O 1
ATOM 2617 N N . ALA A 1 332 ? 92.196 13.887 -147.969 1.00 58.16 332 ALA A N 1
ATOM 2618 C CA . ALA A 1 332 ? 91.558 14.846 -148.871 1.00 58.16 332 ALA A CA 1
ATOM 2619 C C . ALA A 1 332 ? 92.537 15.434 -149.908 1.00 58.16 332 ALA A C 1
ATOM 2621 O O . ALA A 1 332 ? 92.152 15.629 -151.058 1.00 58.16 332 ALA A O 1
ATOM 2622 N N . ALA A 1 333 ? 93.807 15.656 -149.544 1.00 57.38 333 ALA A N 1
ATOM 2623 C CA . ALA A 1 333 ? 94.829 16.121 -150.487 1.00 57.38 333 ALA A CA 1
ATOM 2624 C C . ALA A 1 333 ? 95.197 15.059 -151.542 1.00 57.38 333 ALA A C 1
ATOM 2626 O O . ALA A 1 333 ? 95.482 15.411 -152.683 1.00 57.38 333 ALA A O 1
ATOM 2627 N N . PHE A 1 334 ? 95.136 13.766 -151.198 1.00 55.12 334 PHE A N 1
ATOM 2628 C CA . PHE A 1 334 ? 95.401 12.679 -152.150 1.00 55.12 334 PHE A CA 1
ATOM 2629 C C . PHE A 1 334 ? 94.262 12.477 -153.167 1.00 55.12 334 PHE A C 1
ATOM 2631 O O . PHE A 1 334 ? 94.496 11.979 -154.262 1.00 55.12 334 PHE A O 1
ATOM 2638 N N . TYR A 1 335 ? 93.030 12.881 -152.835 1.00 59.22 335 TYR A N 1
ATOM 2639 C CA . TYR A 1 335 ? 91.862 12.685 -153.703 1.00 59.22 335 TYR A CA 1
ATOM 2640 C C . TYR A 1 335 ? 91.657 13.806 -154.744 1.00 59.22 335 TYR A C 1
ATOM 2642 O O . TYR A 1 335 ? 90.823 13.665 -155.629 1.00 59.22 335 TYR A O 1
ATOM 2650 N N . LEU A 1 336 ? 92.403 14.917 -154.662 1.00 55.31 336 LEU A N 1
ATOM 2651 C CA . LEU A 1 336 ? 92.195 16.115 -155.496 1.00 55.31 336 LEU A CA 1
ATOM 2652 C C . LEU A 1 336 ? 93.337 16.425 -156.486 1.00 55.31 336 LEU A C 1
ATOM 2654 O O . LEU A 1 336 ? 93.346 17.501 -157.078 1.00 55.31 336 LEU A O 1
ATOM 2658 N N . SER A 1 337 ? 94.267 15.489 -156.714 1.00 44.78 337 SER A N 1
ATOM 2659 C CA . SER A 1 337 ? 95.217 15.557 -157.844 1.00 44.78 337 SER A CA 1
ATOM 2660 C C . SER A 1 337 ? 95.147 14.346 -158.788 1.00 44.78 337 SER A C 1
ATOM 2662 O O . SER A 1 337 ? 96.135 14.045 -159.464 1.00 44.78 337 SER A O 1
ATOM 2664 N N . LEU A 1 338 ? 94.000 13.658 -158.821 1.00 47.69 338 LEU A N 1
ATOM 2665 C CA . LEU A 1 338 ? 93.638 12.737 -159.901 1.00 47.69 338 LEU A CA 1
ATOM 2666 C C . LEU A 1 338 ? 92.675 13.420 -160.874 1.00 47.69 338 LEU A C 1
ATOM 2668 O O . LEU A 1 338 ? 91.744 14.095 -160.375 1.00 47.69 338 LEU A O 1
#